Protein AF-A0A534NKA3-F1 (afdb_monomer)

Radius of gyration: 70.92 Å; Cα contacts (8 Å, |Δi|>4): 58; chains: 1; bounding box: 159×84×195 Å

Sequence (356 aa):
MEAEEARSNARAAQQRLAELERELKATKDDLGKLAVEAEASAVSEAEVRSEMERLIAAQTQPPAGARDEDVARERARAEEQERLREKAEQELALERVRTEEKERLRAEVAEELSEALARAEEQERLRAKAEEESARERARAEELEQLRKQAGDELVAQRTTAAEKLEELKDELAAAAGREAAMSDEIEDAQRKTSKELAAARAELSAEADKLGEMQRKLDEATGREKAAPQPESQTGKRTSGDLKAVSAERDAAAERATRAEAHAAELQAMLDGLGRERVQLRSEAGALRARVESLTSAASRARSLIEEADDLRSDSGFAKKVERAAVSHPPPPPPPATAESSDGPVPLPRPTRKR

pLDDT: mean 79.28, std 14.76, range [39.88, 96.5]

Structure (mmCIF, N/CA/C/O backbone):
data_AF-A0A534NKA3-F1
#
_entry.id   AF-A0A534NKA3-F1
#
loop_
_atom_site.gr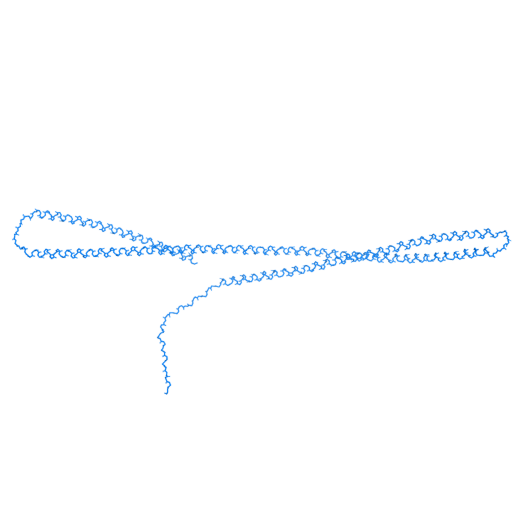oup_PDB
_atom_site.id
_atom_site.type_symbol
_atom_site.label_atom_id
_atom_site.label_alt_id
_atom_site.label_comp_id
_atom_site.label_asym_id
_atom_site.label_entity_id
_atom_site.label_seq_id
_atom_site.pdbx_PDB_ins_code
_atom_site.Cartn_x
_atom_site.Cartn_y
_atom_site.Cartn_z
_atom_site.occupancy
_atom_site.B_iso_or_equiv
_atom_site.auth_seq_id
_atom_site.auth_comp_id
_atom_site.auth_asym_id
_atom_site.auth_atom_id
_atom_site.pdbx_PDB_model_num
ATOM 1 N N . MET A 1 1 ? 36.073 -6.897 -30.580 1.00 53.25 1 MET A N 1
ATOM 2 C CA . MET A 1 1 ? 36.928 -7.386 -31.680 1.00 53.25 1 MET A CA 1
ATOM 3 C C . MET A 1 1 ? 36.673 -6.615 -32.971 1.00 53.25 1 MET A C 1
ATOM 5 O O . MET A 1 1 ? 37.622 -6.043 -33.481 1.00 53.25 1 MET A O 1
ATOM 9 N N . GLU A 1 2 ? 35.427 -6.435 -33.422 1.00 58.50 2 GLU A N 1
ATOM 10 C CA . GLU A 1 2 ? 35.123 -5.671 -34.657 1.00 58.50 2 GLU A CA 1
ATOM 11 C C . GLU A 1 2 ? 35.654 -4.218 -34.668 1.00 58.50 2 GLU A C 1
ATOM 13 O O . GLU A 1 2 ? 36.169 -3.743 -35.677 1.00 58.50 2 GLU A O 1
ATOM 18 N N . ALA A 1 3 ? 35.616 -3.513 -33.530 1.00 61.53 3 ALA A N 1
ATOM 19 C CA . ALA A 1 3 ? 36.165 -2.154 -33.426 1.00 61.53 3 ALA A CA 1
ATOM 20 C C . ALA A 1 3 ? 37.707 -2.099 -33.503 1.00 61.53 3 ALA A C 1
ATOM 22 O O . ALA A 1 3 ? 38.276 -1.081 -33.899 1.00 61.53 3 ALA A O 1
ATOM 23 N N . GLU A 1 4 ? 38.400 -3.177 -33.128 1.00 65.31 4 GLU A N 1
ATOM 24 C CA . GLU A 1 4 ? 39.862 -3.267 -33.228 1.00 65.31 4 GLU A CA 1
ATOM 25 C C . GLU A 1 4 ? 40.296 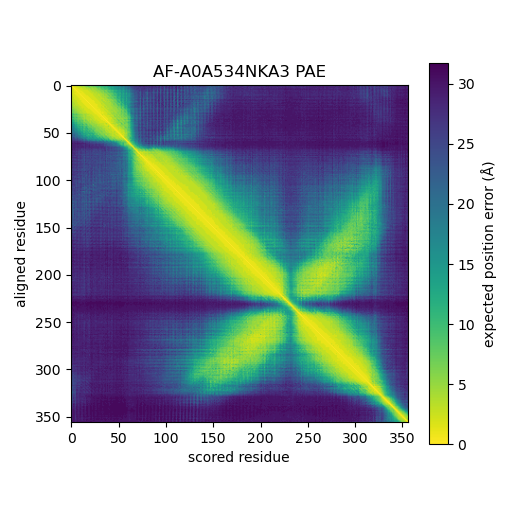-3.649 -34.647 1.00 65.31 4 GLU A C 1
ATOM 27 O O . GLU A 1 4 ? 41.265 -3.088 -35.159 1.00 65.31 4 GLU A O 1
ATOM 32 N N . GLU A 1 5 ? 39.524 -4.501 -35.326 1.00 70.81 5 GLU A N 1
ATOM 33 C CA . GLU A 1 5 ? 39.711 -4.819 -36.746 1.00 70.81 5 GLU A CA 1
ATOM 34 C C . GLU A 1 5 ? 39.470 -3.598 -37.641 1.00 70.81 5 GLU A C 1
ATOM 36 O O . GLU A 1 5 ? 40.279 -3.317 -38.526 1.00 70.81 5 GLU A O 1
ATOM 41 N N . ALA A 1 6 ? 38.440 -2.792 -37.357 1.00 74.38 6 ALA A N 1
ATOM 42 C CA . ALA A 1 6 ? 38.194 -1.540 -38.074 1.00 74.38 6 ALA A CA 1
ATOM 43 C C . ALA A 1 6 ? 39.355 -0.539 -37.916 1.00 74.38 6 ALA A C 1
ATOM 45 O O . ALA A 1 6 ? 39.789 0.082 -38.887 1.00 74.38 6 ALA A O 1
ATOM 46 N N . ARG A 1 7 ? 39.926 -0.425 -36.707 1.00 80.75 7 ARG A N 1
ATOM 47 C CA . ARG A 1 7 ? 41.102 0.426 -36.448 1.00 80.75 7 ARG A CA 1
ATOM 48 C C . ARG A 1 7 ? 42.364 -0.104 -37.131 1.00 80.75 7 ARG A C 1
ATOM 50 O O . ARG A 1 7 ? 43.175 0.694 -37.599 1.00 80.75 7 ARG A O 1
ATOM 57 N N . SER A 1 8 ? 42.531 -1.424 -37.202 1.00 81.75 8 SER A N 1
ATOM 58 C CA . SER A 1 8 ? 43.634 -2.064 -37.927 1.00 81.75 8 SER A CA 1
ATOM 59 C C . SER A 1 8 ? 43.538 -1.806 -39.436 1.00 81.75 8 SER A C 1
ATOM 61 O O . SER A 1 8 ? 44.501 -1.345 -40.050 1.00 81.75 8 SER A O 1
ATOM 63 N N . ASN A 1 9 ? 42.346 -1.973 -40.016 1.00 80.38 9 ASN A N 1
ATOM 64 C CA . ASN A 1 9 ? 42.088 -1.710 -41.433 1.00 80.38 9 ASN A CA 1
ATOM 65 C C . ASN A 1 9 ? 42.254 -0.228 -41.793 1.00 80.38 9 ASN A C 1
ATOM 67 O O . ASN A 1 9 ? 42.838 0.083 -42.829 1.00 80.38 9 ASN A O 1
ATOM 71 N N . ALA A 1 10 ? 41.832 0.694 -40.920 1.00 81.94 10 ALA A N 1
ATOM 72 C CA . ALA A 1 10 ? 42.049 2.127 -41.120 1.00 81.94 10 ALA A CA 1
ATOM 73 C C . ALA A 1 10 ? 43.546 2.491 -41.140 1.00 81.94 10 ALA A C 1
ATOM 75 O O . ALA A 1 10 ? 43.985 3.269 -41.987 1.00 81.94 10 ALA A O 1
ATOM 76 N N . ARG A 1 11 ? 44.357 1.888 -40.259 1.00 86.44 11 ARG A N 1
ATOM 77 C CA . ARG A 1 11 ? 45.819 2.087 -40.259 1.00 86.44 11 ARG A CA 1
ATOM 78 C C . ARG A 1 11 ? 46.479 1.499 -41.505 1.00 86.44 11 ARG A C 1
ATOM 80 O O . ARG A 1 11 ? 47.352 2.143 -42.080 1.00 86.44 11 ARG A O 1
ATOM 87 N N . ALA A 1 12 ? 46.044 0.321 -41.950 1.00 84.88 12 ALA A N 1
ATOM 88 C CA . ALA A 1 12 ? 46.534 -0.288 -43.185 1.00 84.88 12 ALA A CA 1
ATOM 89 C C . ALA A 1 12 ? 46.178 0.559 -44.423 1.00 84.88 12 ALA A C 1
ATOM 91 O O . ALA A 1 12 ? 47.006 0.731 -45.316 1.00 84.88 12 ALA A O 1
ATOM 92 N N . ALA A 1 13 ? 44.980 1.149 -44.460 1.00 80.88 13 ALA A N 1
ATOM 93 C CA . ALA A 1 13 ? 44.573 2.067 -45.523 1.00 80.88 13 ALA A CA 1
ATOM 94 C C . ALA A 1 13 ? 45.412 3.358 -45.529 1.00 80.88 13 ALA A C 1
ATOM 96 O O . ALA A 1 13 ? 45.847 3.802 -46.590 1.00 80.88 13 ALA A O 1
ATOM 97 N N . GLN A 1 14 ? 45.715 3.922 -44.354 1.00 84.19 14 GLN A N 1
ATOM 98 C CA . GLN A 1 14 ? 46.600 5.089 -44.234 1.00 84.19 14 GLN A CA 1
ATOM 99 C C . GLN A 1 14 ? 48.033 4.795 -44.698 1.00 84.19 14 GLN A C 1
ATOM 101 O O . GLN A 1 14 ? 48.652 5.638 -45.344 1.00 84.19 14 GLN A O 1
ATOM 106 N N . GLN A 1 15 ? 48.558 3.600 -44.414 1.00 89.25 15 GLN A N 1
ATOM 107 C CA . GLN A 1 15 ? 49.882 3.188 -44.895 1.00 89.25 15 GLN A CA 1
ATOM 108 C C . GLN A 1 15 ? 49.923 3.073 -46.421 1.00 89.25 15 GLN A C 1
ATOM 110 O O . GLN A 1 15 ? 50.839 3.611 -47.039 1.00 89.25 15 GLN A O 1
ATOM 115 N N . ARG A 1 16 ? 48.892 2.473 -47.030 1.00 87.69 16 ARG A N 1
ATOM 116 C CA . ARG A 1 16 ? 48.774 2.371 -48.494 1.00 87.69 16 ARG A CA 1
ATOM 117 C C . ARG A 1 16 ? 48.665 3.738 -49.170 1.00 87.69 16 ARG A C 1
ATOM 119 O O . ARG A 1 16 ? 49.285 3.950 -50.205 1.00 87.69 16 ARG A O 1
ATOM 126 N N . LEU A 1 17 ? 47.931 4.683 -48.580 1.00 85.56 17 LEU A N 1
ATOM 127 C CA . LEU A 1 17 ? 47.869 6.058 -49.090 1.00 85.56 17 LEU A CA 1
ATOM 128 C C . LEU A 1 17 ? 49.243 6.740 -49.060 1.00 85.56 17 LEU A C 1
ATOM 130 O O . LEU A 1 17 ? 49.655 7.324 -50.057 1.00 85.56 17 LEU A O 1
ATOM 134 N N . ALA A 1 18 ? 49.986 6.605 -47.960 1.00 86.31 18 ALA A N 1
ATOM 135 C CA . ALA A 1 18 ? 51.328 7.174 -47.851 1.00 86.31 18 ALA A CA 1
ATOM 136 C C . ALA A 1 18 ? 52.342 6.526 -48.818 1.00 86.31 18 ALA A C 1
ATOM 138 O O . ALA A 1 18 ? 53.312 7.169 -49.220 1.00 86.31 18 ALA A O 1
ATOM 139 N N . GLU A 1 19 ? 52.161 5.255 -49.179 1.00 89.38 19 GLU A N 1
ATOM 140 C CA . GLU A 1 19 ? 52.957 4.581 -50.214 1.00 89.38 19 GLU A CA 1
ATOM 141 C C . GLU A 1 19 ? 52.629 5.122 -51.610 1.00 89.38 19 GLU A C 1
ATOM 143 O O . GLU A 1 19 ? 53.542 5.549 -52.318 1.00 89.38 19 GLU A O 1
ATOM 148 N N . LEU A 1 20 ? 51.343 5.234 -51.954 1.00 87.06 20 LEU A N 1
ATOM 149 C CA . LEU A 1 20 ? 50.900 5.800 -53.232 1.00 87.06 20 LEU A CA 1
ATOM 150 C C . LEU A 1 20 ? 51.340 7.261 -53.412 1.00 87.06 20 LEU A C 1
ATOM 152 O O . LEU A 1 20 ? 51.739 7.655 -54.505 1.00 87.06 20 LEU A O 1
ATOM 156 N N . GLU A 1 21 ? 51.336 8.070 -52.350 1.00 88.50 21 GLU A N 1
ATOM 157 C CA . GLU A 1 21 ? 51.851 9.445 -52.400 1.00 88.50 21 GLU A CA 1
ATOM 158 C C . GLU A 1 21 ? 53.358 9.497 -52.694 1.00 88.50 21 GLU A C 1
ATOM 160 O O . GLU A 1 21 ? 53.818 10.373 -53.435 1.00 88.50 21 GLU A O 1
ATOM 165 N N . ARG A 1 22 ? 54.144 8.556 -52.151 1.00 88.44 22 ARG A N 1
ATOM 166 C CA . ARG A 1 22 ? 55.582 8.459 -52.448 1.00 88.44 22 ARG A CA 1
ATOM 167 C C . ARG A 1 22 ? 55.832 8.005 -53.881 1.00 88.44 22 ARG A C 1
ATOM 169 O O . ARG A 1 22 ? 56.713 8.566 -54.528 1.00 88.44 22 ARG A O 1
ATOM 176 N N . GLU A 1 23 ? 55.057 7.049 -54.383 1.00 87.00 23 GLU A N 1
ATOM 177 C CA . GLU A 1 23 ? 55.137 6.594 -55.777 1.00 87.00 23 GLU A CA 1
ATOM 178 C C . GLU A 1 23 ? 54.740 7.703 -56.760 1.00 87.00 23 GLU A C 1
ATOM 180 O O . GLU A 1 23 ? 55.413 7.920 -57.769 1.00 87.00 23 GLU A O 1
ATOM 185 N N . LEU A 1 24 ? 53.702 8.482 -56.444 1.00 86.31 24 LEU A N 1
ATOM 186 C CA . LEU A 1 24 ? 53.292 9.628 -57.259 1.00 86.31 24 LEU A CA 1
ATOM 187 C C . LEU A 1 24 ? 54.378 10.709 -57.272 1.00 86.31 24 LEU A C 1
ATOM 189 O O . LEU A 1 24 ? 54.690 11.279 -58.317 1.00 86.31 24 LEU A O 1
ATOM 193 N N . LYS A 1 25 ? 55.017 10.961 -56.127 1.00 89.44 25 LYS A N 1
ATOM 194 C CA . LYS A 1 25 ? 56.151 11.884 -56.063 1.00 89.44 25 LYS A CA 1
ATOM 195 C C . LYS A 1 25 ? 57.342 11.386 -56.889 1.00 89.44 25 LYS A C 1
ATOM 197 O O . LYS A 1 25 ? 57.887 12.163 -57.663 1.00 89.44 25 LYS A O 1
ATOM 202 N N . ALA A 1 26 ? 57.692 10.104 -56.783 1.00 87.62 26 ALA A N 1
ATOM 203 C CA . ALA A 1 26 ? 58.784 9.507 -57.551 1.00 87.62 26 ALA A CA 1
ATOM 204 C C . ALA A 1 26 ? 58.525 9.569 -59.065 1.00 87.62 26 ALA A C 1
ATOM 206 O O . ALA A 1 26 ? 59.382 10.014 -59.819 1.00 87.62 26 ALA A O 1
ATOM 207 N N . THR A 1 27 ? 57.314 9.222 -59.507 1.00 86.19 27 THR A N 1
ATOM 208 C CA . THR A 1 27 ? 56.935 9.301 -60.928 1.00 86.19 27 THR A CA 1
ATOM 209 C C . THR A 1 27 ? 56.907 10.736 -61.447 1.00 86.19 27 THR A C 1
ATOM 211 O O . THR A 1 27 ? 57.298 10.980 -62.585 1.00 86.19 27 THR A O 1
ATOM 214 N N . LYS A 1 28 ? 56.507 11.711 -60.621 1.00 86.25 28 LYS A N 1
ATOM 215 C CA . LYS A 1 28 ? 56.588 13.133 -60.974 1.00 86.25 28 LYS A CA 1
ATOM 216 C C . LYS A 1 28 ? 58.036 13.612 -61.096 1.00 86.25 28 LYS A C 1
ATOM 218 O O . LYS A 1 28 ? 58.341 14.360 -62.022 1.00 86.25 28 LYS A O 1
ATOM 223 N N . ASP A 1 29 ? 58.913 13.173 -60.198 1.00 85.44 29 ASP A N 1
ATOM 224 C CA . ASP A 1 29 ? 60.341 13.487 -60.255 1.00 85.44 29 ASP A CA 1
ATOM 225 C C . ASP A 1 29 ? 60.999 12.844 -61.492 1.00 85.44 29 ASP A C 1
ATOM 227 O O . ASP A 1 29 ? 61.808 13.488 -62.159 1.00 85.44 29 ASP A O 1
ATOM 231 N N . ASP A 1 30 ? 60.614 11.619 -61.861 1.00 85.69 30 ASP A N 1
ATOM 232 C CA . ASP A 1 30 ? 61.111 10.940 -63.065 1.00 85.69 30 ASP A CA 1
ATOM 233 C C . ASP A 1 30 ? 60.573 11.561 -64.362 1.00 85.69 30 ASP A C 1
ATOM 235 O O . ASP A 1 30 ? 61.336 11.748 -65.309 1.00 85.69 30 ASP A O 1
ATOM 239 N N . LEU A 1 31 ? 59.306 11.988 -64.398 1.00 80.94 31 LEU A N 1
ATOM 240 C CA . LEU A 1 31 ? 58.772 12.791 -65.506 1.00 80.94 31 LEU A CA 1
ATOM 241 C C . LEU A 1 31 ? 59.489 14.143 -65.622 1.00 80.94 31 LEU A C 1
ATOM 243 O O . LEU A 1 31 ? 59.750 14.603 -66.730 1.00 80.94 31 LEU A O 1
ATOM 247 N N . GLY A 1 32 ? 59.848 14.758 -64.492 1.00 84.19 32 GLY A N 1
ATOM 248 C CA . GLY A 1 32 ? 60.671 15.966 -64.463 1.00 84.19 32 GLY A CA 1
ATOM 249 C C . GLY A 1 32 ? 62.057 15.742 -65.072 1.00 84.19 32 GLY A C 1
ATOM 250 O O . GLY A 1 32 ? 62.508 16.562 -65.867 1.00 84.19 32 GLY A O 1
ATOM 251 N N . LYS A 1 33 ? 62.714 14.615 -64.766 1.00 82.19 33 LYS A N 1
ATOM 252 C CA . LYS A 1 33 ? 64.001 14.248 -65.385 1.00 82.19 33 LYS A CA 1
ATOM 253 C C . LYS A 1 33 ? 63.866 14.003 -66.885 1.00 82.19 33 LYS A C 1
ATOM 255 O O . LYS A 1 33 ? 64.667 14.535 -67.643 1.00 82.19 33 LYS A O 1
ATOM 260 N N . LEU A 1 34 ? 62.837 13.271 -67.316 1.00 78.25 34 LEU A N 1
ATOM 261 C CA . LEU A 1 34 ? 62.582 13.016 -68.737 1.00 78.25 34 LEU A CA 1
ATOM 262 C C . LEU A 1 34 ? 62.291 14.307 -69.511 1.00 78.25 34 LEU A C 1
ATOM 264 O O . LEU A 1 34 ? 62.733 14.444 -70.647 1.00 78.25 34 LEU A O 1
ATOM 268 N N . ALA A 1 35 ? 61.596 15.272 -68.903 1.00 77.44 35 ALA A N 1
ATOM 269 C CA . ALA A 1 35 ? 61.383 16.585 -69.508 1.00 77.44 35 ALA A CA 1
ATOM 270 C C . ALA A 1 35 ? 62.704 17.352 -69.685 1.00 77.44 35 ALA A C 1
ATOM 272 O O . ALA A 1 35 ? 62.948 17.903 -70.755 1.00 77.44 35 ALA A O 1
ATOM 273 N N . VAL A 1 36 ? 63.590 17.325 -68.682 1.00 77.81 36 VAL A N 1
ATOM 274 C CA . VAL A 1 36 ? 64.924 17.946 -68.769 1.00 77.81 36 VAL A CA 1
ATOM 275 C C . VAL A 1 36 ? 65.802 17.249 -69.815 1.00 77.81 36 VAL A C 1
ATOM 277 O O . VAL A 1 36 ? 66.503 17.917 -70.570 1.00 77.81 36 VAL A O 1
ATOM 280 N N . GLU A 1 37 ? 65.754 15.919 -69.907 1.00 79.69 37 GLU A N 1
ATOM 281 C CA . GLU A 1 37 ? 66.473 15.157 -70.935 1.00 79.69 37 GLU A CA 1
ATOM 282 C C . GLU A 1 37 ? 65.925 15.432 -72.341 1.00 79.69 37 GLU A C 1
ATOM 284 O O . GLU A 1 37 ? 66.708 15.580 -73.278 1.00 79.69 37 GLU A O 1
ATOM 289 N N . ALA A 1 38 ? 64.605 15.570 -72.497 1.00 74.12 38 ALA A N 1
ATOM 290 C CA . ALA A 1 38 ? 63.978 15.939 -73.762 1.00 74.12 38 ALA A CA 1
ATOM 291 C C . ALA A 1 38 ? 64.344 17.369 -74.189 1.00 74.12 38 ALA A C 1
ATOM 293 O O . ALA A 1 38 ? 64.644 17.593 -75.361 1.00 74.12 38 ALA A O 1
ATOM 294 N N . GLU A 1 39 ? 64.392 18.324 -73.255 1.00 73.69 39 GLU A N 1
ATOM 295 C CA . GLU A 1 39 ? 64.880 19.680 -73.526 1.00 73.69 39 GLU A CA 1
ATOM 296 C C . GLU A 1 39 ? 66.369 19.677 -73.900 1.00 73.69 39 GLU A C 1
ATOM 298 O O . GLU A 1 39 ? 66.753 20.317 -74.877 1.00 73.69 39 GLU A O 1
ATOM 303 N N . ALA A 1 40 ? 67.205 18.901 -73.205 1.00 72.25 40 ALA A N 1
ATOM 304 C CA . ALA A 1 40 ? 68.618 18.747 -73.552 1.00 72.25 40 ALA A CA 1
ATOM 305 C C . ALA A 1 40 ? 68.812 18.100 -74.937 1.00 72.25 40 ALA A C 1
ATOM 307 O O . ALA A 1 40 ? 69.682 18.520 -75.701 1.00 72.25 40 ALA A O 1
ATOM 308 N N . SER A 1 41 ? 67.976 17.120 -75.294 1.00 74.62 41 SER A N 1
ATOM 309 C CA . SER A 1 41 ? 67.980 16.493 -76.620 1.00 74.62 41 SER A CA 1
ATOM 310 C C . SER A 1 41 ? 67.508 17.460 -77.709 1.00 74.62 41 SER A C 1
ATOM 312 O O . SER A 1 41 ? 68.132 17.540 -78.761 1.00 74.62 41 SER A O 1
ATOM 314 N N . ALA A 1 42 ? 66.478 18.269 -77.444 1.00 69.25 42 ALA A N 1
ATOM 315 C CA . ALA A 1 42 ? 66.004 19.293 -78.375 1.00 69.25 42 ALA A CA 1
ATOM 316 C C . ALA A 1 42 ? 67.044 20.406 -78.596 1.00 69.25 42 ALA A C 1
ATOM 318 O O . ALA A 1 42 ? 67.203 20.883 -79.719 1.00 69.25 42 ALA A O 1
ATOM 319 N N . VAL A 1 43 ? 67.785 20.793 -77.552 1.00 70.81 43 VAL A N 1
ATOM 320 C CA . VAL A 1 43 ? 68.904 21.743 -77.662 1.00 70.81 43 VAL A CA 1
ATOM 321 C C . VAL A 1 43 ? 70.062 21.125 -78.451 1.00 70.81 43 VAL A C 1
ATOM 323 O O . VAL A 1 43 ? 70.585 21.779 -79.348 1.00 70.81 43 VAL A O 1
ATOM 326 N N . SER A 1 44 ? 70.400 19.853 -78.212 1.00 71.50 44 SER A N 1
ATOM 327 C CA . SER A 1 44 ? 71.419 19.136 -78.991 1.00 71.50 44 SER A CA 1
ATOM 328 C C . SER A 1 44 ? 71.020 18.972 -80.465 1.00 71.50 44 SER A C 1
ATOM 330 O O . SER A 1 44 ? 71.837 19.210 -81.352 1.00 71.50 44 SER A O 1
ATOM 332 N N . GLU A 1 45 ? 69.757 18.656 -80.764 1.00 67.12 45 GLU A N 1
ATOM 333 C CA . GLU A 1 45 ? 69.249 18.622 -82.139 1.00 67.12 45 GLU A CA 1
ATOM 334 C C . GLU A 1 45 ? 69.258 20.008 -82.797 1.00 67.12 45 GLU A C 1
ATOM 336 O O . GLU A 1 45 ? 69.555 20.115 -83.988 1.00 67.12 45 GLU A O 1
ATOM 341 N N . ALA A 1 46 ? 68.954 21.075 -82.054 1.00 68.62 46 ALA A N 1
ATOM 342 C CA . ALA A 1 46 ? 69.026 22.444 -82.560 1.00 68.62 46 ALA A CA 1
ATOM 343 C C . ALA A 1 46 ? 70.477 22.873 -82.846 1.00 68.62 46 ALA A C 1
ATOM 345 O O . ALA A 1 46 ? 70.731 23.521 -83.863 1.00 68.62 46 ALA A O 1
ATOM 346 N N . GLU A 1 47 ? 71.437 22.463 -82.014 1.00 72.69 47 GLU A N 1
ATOM 347 C CA . GLU A 1 47 ? 72.869 22.678 -82.245 1.00 72.69 47 GLU A CA 1
ATOM 348 C C . GLU A 1 47 ? 73.356 21.918 -83.485 1.00 72.69 47 GLU A C 1
ATOM 350 O O . GLU A 1 47 ? 73.968 22.534 -84.361 1.00 72.69 47 GLU A O 1
ATOM 355 N N . VAL A 1 48 ? 72.981 20.639 -83.634 1.00 71.75 48 VAL A N 1
ATOM 356 C CA . VAL A 1 48 ? 73.289 19.819 -84.821 1.00 71.75 48 VAL A CA 1
ATOM 357 C C . VAL A 1 48 ? 72.654 20.404 -86.083 1.00 71.75 48 VAL A C 1
ATOM 359 O O . VAL A 1 48 ? 73.308 20.464 -87.123 1.00 71.75 48 VAL A O 1
ATOM 362 N N . ARG A 1 49 ? 71.411 20.902 -86.019 1.00 71.44 49 ARG A N 1
ATOM 363 C CA . ARG A 1 49 ? 70.777 21.601 -87.153 1.00 71.44 49 ARG A CA 1
ATOM 364 C C . ARG A 1 49 ? 71.496 22.907 -87.488 1.00 71.44 49 ARG A C 1
ATOM 366 O O . ARG A 1 49 ? 71.680 23.185 -88.668 1.00 71.44 49 ARG A O 1
ATOM 373 N N . SER A 1 50 ? 71.981 23.656 -86.496 1.00 67.75 50 SER A N 1
ATOM 374 C CA . SER A 1 50 ? 72.765 24.877 -86.735 1.00 67.75 50 SER A CA 1
ATOM 375 C C . SER A 1 50 ? 74.151 24.591 -87.341 1.00 67.75 50 SER A C 1
ATOM 377 O O . SER A 1 50 ? 74.633 25.352 -88.183 1.00 67.75 50 SER A O 1
ATOM 379 N N . GLU A 1 51 ? 74.789 23.472 -86.975 1.00 67.00 51 GLU A N 1
ATOM 380 C CA . GLU A 1 51 ? 76.044 23.011 -87.585 1.00 67.00 51 GLU A CA 1
ATOM 381 C C . GLU A 1 51 ? 75.821 22.474 -89.003 1.00 67.00 51 GLU A C 1
ATOM 383 O O . GLU A 1 51 ? 76.614 22.749 -89.907 1.00 67.00 51 GLU A O 1
ATOM 388 N N . MET A 1 52 ? 74.705 21.780 -89.230 1.00 67.06 52 MET A N 1
ATOM 389 C CA . MET A 1 52 ? 74.306 21.289 -90.545 1.00 67.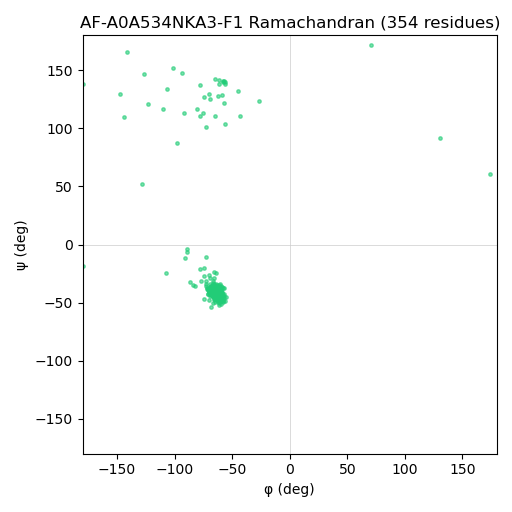06 52 MET A CA 1
ATOM 390 C C . MET A 1 52 ? 73.933 22.444 -91.490 1.00 67.06 52 MET A C 1
ATOM 392 O O . MET A 1 52 ? 74.343 22.435 -92.648 1.00 67.06 52 MET A O 1
ATOM 396 N N . GLU A 1 53 ? 73.263 23.495 -91.005 1.00 67.06 53 GLU A N 1
ATOM 397 C CA . GLU A 1 53 ? 73.012 24.726 -91.771 1.00 67.06 53 GLU A CA 1
ATOM 398 C C . GLU A 1 53 ? 74.307 25.492 -92.091 1.00 67.06 53 GLU A C 1
ATOM 400 O O . GLU A 1 53 ? 74.447 26.019 -93.198 1.00 67.06 53 GLU A O 1
ATOM 405 N N . ARG A 1 54 ? 75.307 25.492 -91.193 1.00 63.47 54 ARG A N 1
ATOM 406 C CA . ARG A 1 54 ? 76.651 26.031 -91.489 1.00 63.47 54 ARG A CA 1
ATOM 407 C C . ARG A 1 54 ? 77.392 25.221 -92.557 1.00 63.47 54 ARG A C 1
ATOM 409 O O . ARG A 1 54 ? 78.073 25.815 -93.391 1.00 63.47 54 ARG A O 1
ATOM 416 N N . LEU A 1 55 ? 77.250 23.894 -92.564 1.00 61.06 55 LEU A N 1
ATOM 417 C CA . LEU A 1 55 ? 77.835 23.018 -93.587 1.00 61.06 55 LEU A CA 1
ATOM 418 C C . LEU A 1 55 ? 77.144 23.176 -94.950 1.00 61.06 55 LEU A C 1
ATOM 420 O O . LEU A 1 55 ? 77.823 23.225 -95.973 1.00 61.06 55 LEU A O 1
ATOM 424 N N . ILE A 1 56 ? 75.819 23.341 -94.972 1.00 61.25 56 ILE A N 1
ATOM 425 C CA . ILE A 1 56 ? 75.041 23.570 -96.200 1.00 61.25 56 ILE A CA 1
ATOM 426 C C . ILE A 1 56 ? 75.332 24.964 -96.787 1.00 61.25 56 ILE A C 1
ATOM 428 O O . ILE A 1 56 ? 75.474 25.101 -98.003 1.00 61.25 56 ILE A O 1
ATOM 432 N N . ALA A 1 57 ? 75.530 25.988 -95.948 1.00 55.28 57 ALA A N 1
ATOM 433 C CA . ALA A 1 57 ? 75.942 27.321 -96.398 1.00 55.28 57 ALA A CA 1
ATOM 434 C C . ALA A 1 57 ? 77.358 27.347 -97.020 1.00 55.28 57 ALA A C 1
ATOM 436 O O . ALA A 1 57 ? 77.642 28.209 -97.852 1.00 55.28 57 ALA A O 1
ATOM 437 N N . ALA A 1 58 ? 78.231 26.392 -96.676 1.00 54.31 58 ALA A N 1
ATOM 438 C CA . ALA A 1 58 ? 79.587 26.268 -97.222 1.00 54.31 58 ALA A CA 1
ATOM 439 C C . ALA A 1 58 ? 79.680 25.413 -98.507 1.00 54.31 58 ALA A C 1
ATOM 441 O O . ALA A 1 58 ? 80.746 25.348 -99.120 1.00 54.31 58 ALA A O 1
ATOM 442 N N . GLN A 1 59 ? 78.590 24.769 -98.938 1.00 48.59 59 GLN A N 1
ATOM 443 C CA . GLN A 1 59 ? 78.605 23.757 -100.002 1.00 48.59 59 GLN A CA 1
ATOM 444 C C . GLN A 1 59 ? 77.560 24.043 -101.096 1.00 48.59 59 GLN A C 1
ATOM 446 O O . GLN A 1 59 ? 76.763 23.191 -101.474 1.00 48.59 59 GLN A O 1
ATOM 451 N N . THR A 1 60 ? 77.555 25.261 -101.641 1.00 44.94 60 THR A N 1
ATOM 452 C CA . THR A 1 60 ? 76.746 25.614 -102.821 1.00 44.94 60 THR A CA 1
ATOM 453 C C . THR A 1 60 ? 77.573 25.553 -104.107 1.00 44.94 60 THR A C 1
ATOM 455 O O . THR A 1 60 ? 78.097 26.559 -104.571 1.00 44.94 60 THR A O 1
ATOM 458 N N . GLN A 1 61 ? 77.637 24.371 -104.727 1.00 39.88 61 GLN A N 1
ATOM 459 C CA . GLN A 1 61 ? 77.767 24.206 -106.183 1.00 39.88 61 GLN A CA 1
ATOM 460 C C . GLN A 1 61 ? 77.035 22.920 -106.617 1.00 39.88 61 GLN A C 1
ATOM 462 O O . GLN A 1 61 ? 77.270 21.873 -106.016 1.00 39.88 61 GLN A O 1
ATOM 467 N N . PRO A 1 62 ? 76.156 22.961 -107.638 1.00 48.31 62 PRO A N 1
ATOM 468 C CA . PRO A 1 62 ? 75.394 21.792 -108.063 1.00 48.31 62 PRO A CA 1
ATOM 469 C C . PRO A 1 62 ? 76.106 21.041 -109.199 1.00 48.31 62 PRO A C 1
ATOM 471 O O . PRO A 1 62 ? 76.668 21.681 -110.092 1.00 48.31 62 PRO A O 1
ATOM 474 N N . PRO A 1 63 ? 75.971 19.708 -109.284 1.00 42.06 63 PRO A N 1
ATOM 475 C CA . PRO A 1 63 ? 76.002 19.025 -110.561 1.00 42.06 63 PRO A CA 1
ATOM 476 C C . PRO A 1 63 ? 74.594 18.569 -110.954 1.00 42.06 63 PRO A C 1
ATOM 478 O O . PRO A 1 63 ? 73.814 18.033 -110.169 1.00 42.06 63 PRO A O 1
ATOM 481 N N . ALA A 1 64 ? 74.277 18.837 -112.212 1.00 44.88 64 ALA A N 1
ATOM 482 C CA . ALA A 1 64 ? 73.051 18.448 -112.870 1.00 44.88 64 ALA A CA 1
ATOM 483 C C . ALA A 1 64 ? 73.087 16.966 -113.270 1.00 44.88 64 ALA A C 1
ATOM 485 O O . ALA A 1 64 ? 74.060 16.516 -113.871 1.00 44.88 64 ALA A O 1
ATOM 486 N N . GLY A 1 65 ? 71.972 16.265 -113.043 1.00 49.69 65 GLY A N 1
ATOM 487 C CA . GLY A 1 65 ? 71.602 15.083 -113.826 1.00 49.69 65 GLY A CA 1
ATOM 488 C C . GLY A 1 65 ? 71.206 13.854 -113.011 1.00 49.69 65 GLY A C 1
ATOM 489 O O . GLY A 1 65 ? 72.069 13.041 -112.721 1.00 49.69 65 GLY A O 1
ATOM 490 N N . ALA A 1 66 ? 69.904 13.715 -112.719 1.00 46.09 66 ALA A N 1
ATOM 491 C CA . ALA A 1 66 ? 69.147 12.449 -112.599 1.00 46.09 66 ALA A CA 1
ATOM 492 C C . ALA A 1 66 ? 67.709 12.740 -112.099 1.00 46.09 66 ALA A C 1
ATOM 494 O O . ALA A 1 66 ? 67.305 12.336 -111.016 1.00 46.09 66 ALA A O 1
ATOM 495 N N . ARG A 1 67 ? 66.927 13.524 -112.856 1.00 53.78 67 ARG A N 1
ATOM 496 C CA . ARG A 1 67 ? 65.670 14.125 -112.361 1.00 53.78 67 ARG A CA 1
ATOM 497 C C . ARG A 1 67 ? 64.480 13.172 -112.176 1.00 53.78 67 ARG A C 1
ATOM 499 O O . ARG A 1 67 ? 63.522 13.588 -111.539 1.00 53.78 67 ARG A O 1
ATOM 506 N N . ASP A 1 68 ? 64.533 11.928 -112.645 1.00 53.56 68 ASP A N 1
ATOM 507 C CA . ASP A 1 68 ? 63.340 11.065 -112.632 1.00 53.56 68 ASP A CA 1
ATOM 508 C C . ASP A 1 68 ? 63.381 9.937 -111.580 1.00 53.56 68 ASP A C 1
ATOM 510 O O . ASP A 1 68 ? 62.329 9.529 -111.090 1.00 53.56 68 ASP A O 1
ATOM 514 N N . GLU A 1 69 ? 64.562 9.485 -111.135 1.00 53.94 69 GLU A N 1
ATOM 515 C CA . GLU A 1 69 ? 64.675 8.484 -110.054 1.00 53.94 69 GLU A CA 1
ATOM 516 C C . GLU A 1 69 ? 64.665 9.109 -108.649 1.00 53.94 69 GLU A C 1
ATOM 518 O O . GLU A 1 69 ? 64.117 8.520 -107.713 1.00 53.94 69 GLU A O 1
ATOM 523 N N . ASP A 1 70 ? 65.205 10.321 -108.494 1.00 59.16 70 ASP A N 1
ATOM 524 C CA . ASP A 1 70 ? 65.231 11.020 -107.204 1.00 59.16 70 ASP A CA 1
ATOM 525 C C . ASP A 1 70 ? 63.847 11.547 -106.803 1.00 59.16 70 ASP A C 1
ATOM 527 O O . ASP A 1 70 ? 63.473 11.446 -105.637 1.00 59.16 70 ASP A O 1
ATOM 531 N N . VAL A 1 71 ? 63.016 11.969 -107.764 1.00 63.75 71 VAL A N 1
ATOM 532 C C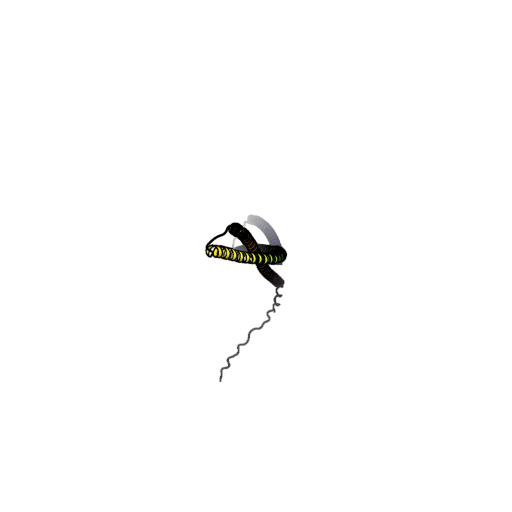A . VAL A 1 71 ? 61.620 12.368 -107.498 1.00 63.75 71 VAL A CA 1
ATOM 533 C C . VAL A 1 71 ? 60.775 11.172 -107.045 1.00 63.75 71 VAL A C 1
ATOM 535 O O . VAL A 1 71 ? 59.901 11.320 -106.192 1.00 63.75 71 VAL A O 1
ATOM 538 N N . ALA A 1 72 ? 61.038 9.967 -107.563 1.00 67.38 72 ALA A N 1
ATOM 539 C CA . ALA A 1 72 ? 60.350 8.753 -107.122 1.00 67.38 72 ALA A CA 1
ATOM 540 C C . ALA A 1 72 ? 60.763 8.341 -105.697 1.00 67.38 72 ALA A C 1
ATOM 542 O O . ALA A 1 72 ? 59.912 7.951 -104.897 1.00 67.38 72 ALA A O 1
ATOM 543 N N . ARG A 1 73 ? 62.049 8.478 -105.347 1.00 70.62 73 ARG A N 1
ATOM 544 C CA . ARG A 1 73 ? 62.547 8.226 -103.984 1.00 70.62 73 ARG A CA 1
ATOM 545 C C . ARG A 1 73 ? 62.071 9.281 -102.987 1.00 70.62 73 ARG A C 1
ATOM 547 O O . ARG A 1 73 ? 61.743 8.929 -101.859 1.00 70.62 73 ARG A O 1
ATOM 554 N N . GLU A 1 74 ? 61.993 10.549 -103.385 1.00 71.69 74 GLU A N 1
ATOM 555 C CA . GLU A 1 74 ? 61.427 11.618 -102.555 1.00 71.69 74 GLU A CA 1
ATOM 556 C C . GLU A 1 74 ? 59.928 11.429 -102.321 1.00 71.69 74 GLU A C 1
ATOM 558 O O . GLU A 1 74 ? 59.479 11.572 -101.187 1.00 71.69 74 GLU A O 1
ATOM 563 N N . ARG A 1 75 ? 59.161 11.020 -103.342 1.00 75.50 75 ARG A N 1
ATOM 564 C CA . ARG A 1 75 ? 57.743 10.661 -103.171 1.00 75.50 75 ARG A CA 1
ATOM 565 C C . ARG A 1 75 ? 57.562 9.455 -102.254 1.00 75.50 75 ARG A C 1
ATOM 567 O O . ARG A 1 75 ? 56.740 9.524 -101.354 1.00 75.50 75 ARG A O 1
ATOM 574 N N . ALA A 1 76 ? 58.370 8.404 -102.402 1.00 76.75 76 ALA A N 1
ATOM 575 C CA . ALA A 1 76 ? 58.314 7.243 -101.511 1.00 76.75 76 ALA A CA 1
ATOM 576 C C . ALA A 1 76 ? 58.649 7.603 -100.051 1.00 76.75 76 ALA A C 1
ATOM 578 O O . ALA A 1 76 ? 57.982 7.129 -99.136 1.00 76.75 76 ALA A O 1
ATOM 579 N N . ARG A 1 77 ? 59.634 8.484 -99.819 1.00 79.62 77 ARG A N 1
ATOM 580 C CA . ARG A 1 77 ? 59.948 9.009 -98.477 1.00 79.62 77 ARG A CA 1
ATOM 581 C C . ARG A 1 77 ? 58.834 9.896 -97.926 1.00 79.62 77 ARG A C 1
ATOM 583 O O . ARG A 1 77 ? 58.567 9.839 -96.733 1.00 79.62 77 ARG A O 1
ATOM 590 N N . ALA A 1 78 ? 58.192 10.706 -98.767 1.00 79.12 78 ALA A N 1
ATOM 591 C CA . ALA A 1 78 ? 57.058 11.534 -98.365 1.00 79.12 78 ALA A CA 1
ATOM 592 C C . ALA A 1 78 ? 55.839 10.675 -97.993 1.00 79.12 78 ALA A C 1
ATOM 594 O O . ALA A 1 78 ? 55.249 10.902 -96.944 1.00 79.12 78 ALA A O 1
ATOM 595 N N . GLU A 1 79 ? 55.525 9.643 -98.780 1.00 81.19 79 GLU A N 1
ATOM 596 C CA . GLU A 1 79 ? 54.473 8.664 -98.471 1.00 81.19 79 GLU A CA 1
ATOM 597 C C . GLU A 1 79 ? 54.799 7.855 -97.202 1.00 81.19 79 GLU A C 1
ATOM 599 O O . GLU A 1 79 ? 53.916 7.559 -96.400 1.00 81.19 79 GLU A O 1
ATOM 604 N N . GLU A 1 80 ? 56.068 7.503 -96.976 1.00 81.94 80 GLU A N 1
ATOM 605 C CA . GLU A 1 80 ? 56.506 6.846 -95.739 1.00 81.94 80 GLU A CA 1
ATOM 606 C C . GLU A 1 80 ? 56.386 7.780 -94.524 1.00 81.94 80 GLU A C 1
ATOM 608 O O . GLU A 1 80 ? 55.901 7.361 -93.473 1.00 81.94 80 GLU A O 1
ATOM 613 N N . GLN A 1 81 ? 56.747 9.058 -94.669 1.00 83.44 81 GLN A N 1
ATOM 614 C CA . GLN A 1 81 ? 56.551 10.072 -93.631 1.00 83.44 81 GLN A CA 1
ATOM 615 C C . GLN A 1 81 ? 55.071 10.338 -93.348 1.00 83.44 81 GLN A C 1
ATOM 617 O O . GLN A 1 81 ? 54.704 10.507 -92.188 1.00 83.44 81 GLN A O 1
ATOM 622 N N . GLU A 1 82 ? 54.220 10.355 -94.372 1.00 83.62 82 GLU A N 1
ATOM 623 C CA . GLU A 1 82 ? 52.771 10.489 -94.221 1.00 83.62 82 GLU A CA 1
ATOM 624 C C . GLU A 1 82 ? 52.197 9.289 -93.460 1.00 83.62 82 GLU A C 1
ATOM 626 O O . GLU A 1 82 ? 51.521 9.480 -92.454 1.00 83.62 82 GLU A O 1
ATOM 631 N N . ARG A 1 83 ? 52.594 8.057 -93.807 1.00 87.12 83 ARG A N 1
ATOM 632 C CA . ARG A 1 83 ? 52.206 6.849 -93.052 1.00 87.12 83 ARG A CA 1
ATOM 633 C C . ARG A 1 83 ? 52.694 6.857 -91.604 1.00 87.12 83 ARG A C 1
ATOM 635 O O . ARG A 1 83 ? 52.006 6.338 -90.729 1.00 87.12 83 ARG A O 1
ATOM 642 N N . LEU A 1 84 ? 53.885 7.389 -91.332 1.00 86.69 84 LEU A N 1
ATOM 643 C CA . LEU A 1 84 ? 54.393 7.529 -89.963 1.00 86.69 84 LEU A CA 1
ATOM 644 C C . LEU A 1 84 ? 53.615 8.591 -89.177 1.00 86.69 84 LEU A C 1
ATOM 646 O O . LEU A 1 84 ? 53.337 8.373 -88.000 1.00 86.69 84 LEU A O 1
ATOM 650 N N . ARG A 1 85 ? 53.214 9.696 -89.818 1.00 87.81 85 ARG A N 1
ATOM 651 C CA . ARG A 1 85 ? 52.342 10.712 -89.208 1.00 87.81 85 ARG A CA 1
ATOM 652 C C . ARG A 1 85 ? 50.957 10.156 -88.915 1.00 87.81 85 ARG A C 1
ATOM 654 O O . ARG A 1 85 ? 50.496 10.297 -87.792 1.00 87.81 85 ARG A O 1
ATOM 661 N N . GLU A 1 86 ? 50.345 9.453 -89.863 1.00 89.19 86 GLU A N 1
ATOM 662 C CA . GLU A 1 86 ? 49.051 8.797 -89.657 1.00 89.19 86 GLU A CA 1
ATOM 663 C C . GLU A 1 86 ? 49.108 7.779 -88.509 1.00 89.19 86 GLU A C 1
ATOM 665 O O . GLU A 1 86 ? 48.206 7.740 -87.676 1.00 89.19 86 GLU A O 1
ATOM 670 N N . LYS A 1 87 ? 50.181 6.982 -88.410 1.00 90.31 87 LYS A N 1
ATOM 671 C CA . LYS A 1 87 ? 50.382 6.058 -87.280 1.00 90.31 87 LYS A CA 1
ATOM 672 C C . LYS A 1 87 ? 50.558 6.789 -85.950 1.00 90.31 87 LYS A C 1
ATOM 674 O O . LYS A 1 87 ? 49.934 6.391 -84.973 1.00 90.31 87 LYS A O 1
ATOM 679 N N . ALA A 1 88 ? 51.350 7.860 -85.912 1.00 87.88 88 ALA A N 1
ATOM 680 C CA . ALA A 1 88 ? 51.528 8.667 -84.706 1.00 87.88 88 ALA A CA 1
ATOM 681 C C . ALA A 1 88 ? 50.217 9.351 -84.274 1.00 87.88 88 ALA A C 1
ATOM 683 O O . ALA A 1 88 ? 49.903 9.399 -83.088 1.00 87.88 88 ALA A O 1
ATOM 684 N N . GLU A 1 89 ? 49.410 9.832 -85.224 1.00 90.06 89 GLU A N 1
ATOM 685 C CA . GLU A 1 89 ? 48.081 10.388 -84.953 1.00 90.06 89 GLU A CA 1
ATOM 686 C C . GLU A 1 89 ? 47.107 9.321 -84.437 1.00 90.06 89 GLU A C 1
ATOM 688 O O . GLU A 1 89 ? 46.357 9.583 -83.495 1.00 90.06 89 GLU A O 1
ATOM 693 N N . GLN A 1 90 ? 47.145 8.103 -84.990 1.00 91.56 90 GLN A N 1
ATOM 694 C CA . GLN A 1 90 ? 46.364 6.966 -84.493 1.00 91.56 90 GLN A CA 1
ATOM 695 C C . GLN A 1 90 ? 46.786 6.551 -83.077 1.00 91.56 90 GLN A C 1
ATOM 697 O O . GLN A 1 90 ? 45.923 6.304 -82.234 1.00 91.56 90 GLN A O 1
ATOM 702 N N . GLU A 1 91 ? 48.086 6.508 -82.782 1.00 90.69 91 GLU A N 1
ATOM 703 C CA . GLU A 1 91 ? 48.602 6.204 -81.443 1.00 90.69 91 GLU A CA 1
ATOM 704 C C . GLU A 1 91 ? 48.205 7.284 -80.428 1.00 90.69 91 GLU A C 1
ATOM 706 O O . GLU A 1 91 ? 47.679 6.948 -79.366 1.00 90.69 91 GLU A O 1
ATOM 711 N N . LEU A 1 92 ? 48.327 8.569 -80.779 1.00 89.69 92 LEU A N 1
ATOM 712 C CA . LEU A 1 92 ? 47.858 9.678 -79.939 1.00 89.69 92 LEU A CA 1
ATOM 713 C C . LEU A 1 92 ? 46.340 9.638 -79.715 1.00 89.69 92 LEU A C 1
ATOM 715 O O . LEU A 1 92 ? 45.871 9.929 -78.615 1.00 89.69 92 LEU A O 1
ATOM 719 N N . ALA A 1 93 ? 45.551 9.269 -80.728 1.00 90.69 93 ALA A N 1
ATOM 720 C CA . ALA A 1 93 ? 44.107 9.103 -80.582 1.00 90.69 93 ALA A CA 1
ATOM 721 C C . ALA A 1 93 ? 43.762 7.943 -79.633 1.00 90.69 93 ALA A C 1
ATOM 723 O O . ALA A 1 93 ? 42.893 8.090 -78.772 1.00 90.69 93 ALA A O 1
ATOM 724 N N . LEU A 1 94 ? 44.470 6.813 -79.735 1.00 92.00 94 LEU A N 1
ATOM 725 C CA . LEU A 1 94 ? 44.306 5.681 -78.820 1.00 92.00 94 LEU A CA 1
ATOM 726 C C . LEU A 1 94 ? 44.730 6.030 -77.391 1.00 92.00 94 LEU A C 1
ATOM 728 O O . LEU A 1 94 ? 44.065 5.613 -76.443 1.00 92.00 94 LEU A O 1
ATOM 732 N N . GLU A 1 95 ? 45.803 6.800 -77.210 1.00 90.00 95 GLU A N 1
ATOM 733 C CA . GLU A 1 95 ? 46.204 7.284 -75.889 1.00 90.00 95 GLU A CA 1
ATOM 734 C C . GLU A 1 95 ? 45.161 8.220 -75.281 1.00 90.00 95 GLU A C 1
ATOM 736 O O . GLU A 1 95 ? 44.830 8.039 -74.112 1.00 90.00 95 GLU A O 1
ATOM 741 N N . ARG A 1 96 ? 44.569 9.131 -76.067 1.00 92.12 96 ARG A N 1
ATOM 742 C CA . ARG A 1 96 ? 43.469 9.997 -75.606 1.00 92.12 96 ARG A CA 1
ATOM 743 C C . ARG A 1 96 ? 42.261 9.191 -75.136 1.00 92.12 96 ARG A C 1
ATOM 745 O O . ARG A 1 96 ? 41.757 9.434 -74.044 1.00 92.12 96 ARG A O 1
ATOM 752 N N . VAL A 1 97 ? 41.850 8.177 -75.902 1.00 93.50 97 VAL A N 1
ATOM 753 C CA . VAL A 1 97 ? 40.754 7.279 -75.497 1.00 93.50 97 VAL A CA 1
ATOM 754 C C . VAL A 1 97 ? 41.109 6.535 -74.209 1.00 93.50 97 VAL A C 1
ATOM 756 O O . VAL A 1 97 ? 40.297 6.480 -73.291 1.00 93.50 97 VAL A O 1
ATOM 759 N N . ARG A 1 98 ? 42.341 6.024 -74.085 1.00 92.75 98 ARG A N 1
ATOM 760 C CA . ARG A 1 98 ? 42.805 5.360 -72.855 1.00 92.75 98 ARG A CA 1
ATOM 761 C C . ARG A 1 98 ? 42.854 6.307 -71.658 1.00 92.75 98 ARG A C 1
ATOM 763 O O . ARG A 1 98 ? 42.602 5.865 -70.539 1.00 92.75 98 ARG A O 1
ATOM 770 N N . THR A 1 99 ? 43.216 7.577 -71.842 1.00 91.25 99 THR A N 1
ATOM 771 C CA . THR A 1 99 ? 43.206 8.564 -70.753 1.00 91.25 99 THR A CA 1
ATOM 772 C C . THR A 1 99 ? 41.787 8.932 -70.350 1.00 91.25 99 THR A C 1
ATOM 774 O O . THR A 1 99 ? 41.500 8.931 -69.159 1.00 91.25 99 THR A O 1
ATOM 777 N N . GLU A 1 100 ? 40.886 9.139 -71.312 1.00 93.12 100 GLU A N 1
ATOM 778 C CA . GLU A 1 100 ? 39.469 9.403 -71.044 1.00 93.12 100 GLU A CA 1
ATOM 779 C C . GLU A 1 100 ? 38.804 8.216 -70.330 1.00 93.12 100 GLU A C 1
ATOM 781 O O . GLU A 1 100 ? 38.061 8.405 -69.371 1.00 93.12 100 GLU A O 1
ATOM 786 N N . GLU A 1 101 ? 39.103 6.980 -70.738 1.00 93.50 101 GLU A N 1
ATOM 787 C CA . GLU A 1 101 ? 38.608 5.767 -70.078 1.00 93.50 101 GLU A CA 1
ATOM 788 C C . GLU A 1 101 ? 39.155 5.634 -68.648 1.00 93.50 101 GLU A C 1
ATOM 790 O O . GLU A 1 101 ? 38.399 5.365 -67.716 1.00 93.50 101 GLU A O 1
ATOM 795 N N . LYS A 1 102 ? 40.450 5.912 -68.434 1.00 93.12 102 LYS A N 1
ATOM 796 C CA . LYS A 1 102 ? 41.040 5.966 -67.085 1.00 93.12 102 LYS A CA 1
ATOM 797 C C . LYS A 1 102 ? 40.399 7.046 -66.213 1.00 93.12 102 LYS A C 1
ATOM 799 O O . LYS A 1 102 ? 40.228 6.824 -65.017 1.00 93.12 102 LYS A O 1
ATOM 804 N N . GLU A 1 103 ? 40.072 8.207 -66.772 1.00 93.50 103 GLU A N 1
ATOM 805 C CA . GLU A 1 103 ? 39.393 9.284 -66.046 1.00 93.50 103 GLU A CA 1
ATOM 806 C C . GLU A 1 103 ? 37.949 8.917 -65.694 1.00 93.50 103 GLU A C 1
ATOM 808 O O . GLU A 1 103 ? 37.534 9.161 -64.562 1.00 93.50 103 GLU A O 1
ATOM 813 N N . ARG A 1 104 ? 37.218 8.247 -66.597 1.00 95.12 104 ARG A N 1
ATOM 814 C CA . ARG A 1 104 ? 35.877 7.709 -66.311 1.00 95.12 104 ARG A CA 1
ATOM 815 C C . ARG A 1 104 ? 35.902 6.688 -65.179 1.00 95.12 104 ARG A C 1
ATOM 817 O O . ARG A 1 104 ? 35.173 6.860 -64.211 1.00 95.12 104 ARG A O 1
ATOM 824 N N . LEU A 1 105 ? 36.802 5.705 -65.235 1.00 94.12 105 LEU A N 1
ATOM 825 C CA . LEU A 1 105 ? 36.945 4.705 -64.169 1.00 94.12 105 LEU A CA 1
ATOM 826 C C . LEU A 1 105 ? 37.343 5.340 -62.827 1.00 94.12 105 LEU A C 1
ATOM 828 O O . LEU A 1 105 ? 36.878 4.915 -61.775 1.00 94.12 105 LEU A O 1
ATOM 832 N N . ARG A 1 106 ? 38.185 6.383 -62.836 1.00 93.81 106 ARG A N 1
ATOM 833 C CA . ARG A 1 106 ? 38.517 7.137 -61.614 1.00 93.81 106 ARG A CA 1
ATOM 834 C C . ARG A 1 106 ? 37.307 7.869 -61.042 1.00 93.81 106 ARG A C 1
ATOM 836 O O . ARG A 1 106 ? 37.175 7.912 -59.823 1.00 93.81 106 ARG A O 1
ATOM 843 N N . ALA A 1 107 ? 36.461 8.446 -61.894 1.00 94.44 107 ALA A N 1
ATOM 844 C CA . ALA A 1 107 ? 35.234 9.106 -61.465 1.00 94.44 107 ALA A CA 1
ATOM 845 C C . ALA A 1 107 ? 34.228 8.100 -60.881 1.00 94.44 107 ALA A C 1
ATOM 847 O O . ALA A 1 107 ? 33.717 8.343 -59.793 1.00 94.44 107 ALA A O 1
ATOM 848 N N . GLU A 1 108 ? 34.033 6.949 -61.534 1.00 95.00 108 GLU A N 1
ATOM 849 C CA . GLU A 1 108 ? 33.171 5.862 -61.042 1.00 95.00 108 GLU A CA 1
ATOM 850 C C . GLU A 1 108 ? 33.649 5.333 -59.682 1.00 95.00 108 GLU A C 1
ATOM 852 O O . GLU A 1 108 ? 32.876 5.277 -58.731 1.00 95.00 108 GLU A O 1
ATOM 857 N N . VAL A 1 109 ? 34.948 5.044 -59.533 1.00 94.94 109 VAL A N 1
ATOM 858 C CA . VAL A 1 109 ? 35.513 4.600 -58.245 1.00 94.94 109 VAL A CA 1
ATOM 859 C C . VAL A 1 109 ? 35.376 5.680 -57.167 1.00 94.94 109 VAL A C 1
ATOM 861 O O . VAL A 1 109 ? 35.120 5.362 -56.006 1.00 94.94 109 VAL A O 1
ATOM 864 N N . ALA A 1 110 ? 35.539 6.960 -57.511 1.00 94.69 110 ALA A N 1
ATOM 865 C CA . ALA A 1 110 ? 35.349 8.051 -56.557 1.00 94.69 110 ALA A CA 1
ATOM 866 C C . ALA A 1 110 ? 33.885 8.169 -56.098 1.00 94.69 110 ALA A C 1
ATOM 868 O O . ALA A 1 110 ? 33.639 8.399 -54.912 1.00 94.69 110 ALA A O 1
ATOM 869 N N . GLU A 1 111 ? 32.926 7.974 -57.007 1.00 95.88 111 GLU A N 1
ATOM 870 C CA . GLU A 1 111 ? 31.496 7.949 -56.695 1.00 95.88 111 GLU A CA 1
ATOM 871 C C . GLU A 1 111 ? 31.153 6.756 -55.792 1.00 95.88 111 GLU A C 1
ATOM 873 O O . GLU A 1 111 ? 30.601 6.958 -54.709 1.00 95.88 111 GLU A O 1
ATOM 878 N N . GLU A 1 112 ? 31.591 5.542 -56.137 1.00 95.06 112 GLU A N 1
ATOM 879 C CA . GLU A 1 112 ? 31.380 4.342 -55.316 1.00 95.06 112 GLU A CA 1
ATOM 880 C C . GLU A 1 112 ? 31.987 4.473 -53.911 1.00 95.06 112 GLU A C 1
ATOM 882 O O . GLU A 1 112 ? 31.363 4.088 -52.919 1.00 95.06 112 GLU A O 1
ATOM 887 N N . LEU A 1 113 ? 33.187 5.054 -53.795 1.00 95.00 113 LEU A N 1
ATOM 888 C CA . LEU A 1 113 ? 33.806 5.335 -52.498 1.00 95.00 113 LEU A CA 1
ATOM 889 C C . LEU A 1 113 ? 32.994 6.357 -51.697 1.00 95.00 113 LEU A C 1
ATOM 891 O O . LEU A 1 113 ? 32.842 6.194 -50.485 1.00 95.00 113 LEU A O 1
ATOM 895 N N . SER A 1 114 ? 32.447 7.385 -52.349 1.00 94.81 114 SER A N 1
ATOM 896 C CA . SER A 1 114 ? 31.596 8.374 -51.682 1.00 94.81 114 SER A CA 1
ATOM 897 C C . SER A 1 114 ? 30.286 7.760 -51.173 1.00 94.81 114 SER A C 1
ATOM 899 O O . SER A 1 114 ? 29.893 8.010 -50.032 1.00 94.81 114 SER A O 1
ATOM 901 N N . GLU A 1 115 ? 29.660 6.874 -51.954 1.00 96.12 115 GLU A N 1
ATOM 902 C CA . GLU A 1 115 ? 28.468 6.138 -51.533 1.00 96.12 115 GLU A CA 1
ATOM 903 C C . GLU A 1 115 ? 28.771 5.161 -50.395 1.00 96.12 115 GLU A C 1
ATOM 905 O O . GLU A 1 115 ? 27.996 5.050 -49.442 1.00 96.12 115 GLU A O 1
ATOM 910 N N . ALA A 1 116 ? 29.901 4.453 -50.464 1.00 94.25 116 ALA A N 1
ATOM 911 C CA . ALA A 1 116 ? 30.323 3.527 -49.420 1.00 94.25 116 ALA A CA 1
ATOM 912 C C . ALA A 1 116 ? 30.579 4.255 -48.092 1.00 94.25 116 ALA A C 1
ATOM 914 O O . ALA A 1 116 ? 30.160 3.768 -47.040 1.00 94.25 116 ALA A O 1
ATOM 915 N N . LEU A 1 117 ? 31.202 5.438 -48.137 1.00 94.94 117 LEU A N 1
ATOM 916 C CA . LEU A 1 117 ? 31.388 6.290 -46.961 1.00 94.94 117 LEU A CA 1
ATOM 917 C C . LEU A 1 117 ? 30.047 6.779 -46.402 1.00 94.94 117 LEU A C 1
ATOM 919 O O . LEU A 1 117 ? 29.824 6.664 -45.199 1.00 94.94 117 LEU A O 1
ATOM 923 N N . ALA A 1 118 ? 29.121 7.230 -47.253 1.00 95.69 118 ALA A N 1
ATOM 924 C CA . ALA A 1 118 ? 27.792 7.655 -46.810 1.00 95.69 118 ALA A CA 1
ATOM 925 C C . ALA A 1 118 ? 27.007 6.512 -46.136 1.00 95.69 118 ALA A C 1
ATOM 927 O O . ALA A 1 118 ? 26.405 6.709 -45.079 1.00 95.69 118 ALA A O 1
ATOM 928 N N . ARG A 1 119 ? 27.062 5.293 -46.695 1.00 96.25 119 ARG A N 1
ATOM 929 C CA . ARG A 1 119 ? 26.455 4.095 -46.086 1.00 96.25 119 ARG A CA 1
ATOM 930 C C . ARG A 1 119 ? 27.115 3.739 -44.753 1.00 96.25 119 ARG A C 1
ATOM 932 O O . ARG A 1 119 ? 26.416 3.353 -43.819 1.00 96.25 119 ARG A O 1
ATOM 939 N N . ALA A 1 120 ? 28.438 3.872 -44.644 1.00 94.44 120 ALA A N 1
ATOM 940 C CA . ALA A 1 120 ? 29.158 3.627 -43.396 1.00 94.44 120 ALA A CA 1
ATOM 941 C C . ALA A 1 120 ? 28.765 4.636 -42.303 1.00 94.44 120 ALA A C 1
ATOM 943 O O . ALA A 1 120 ? 28.471 4.230 -41.179 1.00 94.44 120 ALA A O 1
ATOM 944 N N . GLU A 1 121 ? 28.671 5.927 -42.640 1.00 95.94 121 GLU A N 1
ATOM 945 C CA . GLU A 1 121 ? 28.191 6.963 -41.717 1.00 95.94 121 GLU A CA 1
ATOM 946 C C . GLU A 1 121 ? 26.741 6.718 -41.278 1.00 95.94 121 GLU A C 1
ATOM 948 O O . GLU A 1 121 ? 26.398 6.903 -40.108 1.00 95.94 121 GLU A O 1
ATOM 953 N N . GLU A 1 122 ? 25.866 6.287 -42.190 1.00 96.25 122 GLU A N 1
ATOM 954 C CA . GLU A 1 122 ? 24.483 5.946 -41.851 1.00 96.25 122 GLU A CA 1
ATOM 955 C C . GLU A 1 122 ? 24.414 4.747 -40.895 1.00 96.25 122 GLU A C 1
ATOM 957 O O . GLU A 1 122 ? 23.695 4.797 -39.894 1.00 96.25 122 GLU A O 1
ATOM 962 N N . GLN A 1 123 ? 25.206 3.700 -41.140 1.00 94.81 123 GLN A N 1
ATOM 963 C CA . GLN A 1 123 ? 25.301 2.552 -40.238 1.00 94.81 123 GLN A CA 1
ATOM 964 C C . GLN A 1 123 ? 25.824 2.946 -38.854 1.00 94.81 123 GLN A C 1
ATOM 966 O O . GLN A 1 123 ? 25.300 2.466 -37.847 1.00 94.81 123 GLN A O 1
ATOM 971 N N . GLU A 1 124 ? 26.812 3.838 -38.776 1.00 95.12 124 GLU A N 1
ATOM 972 C CA . GLU A 1 124 ? 27.311 4.358 -37.501 1.00 95.12 124 GLU A CA 1
ATOM 973 C C . GLU A 1 124 ? 26.227 5.151 -36.758 1.00 95.12 124 GLU A C 1
ATOM 975 O O . GLU A 1 124 ? 26.010 4.931 -35.565 1.00 95.12 124 GLU A O 1
ATOM 980 N N . ARG A 1 125 ? 25.455 5.991 -37.463 1.00 96.50 125 ARG A N 1
ATOM 981 C CA . ARG A 1 125 ? 24.310 6.710 -36.875 1.00 96.50 125 ARG A CA 1
ATOM 982 C C . ARG A 1 125 ? 23.230 5.763 -36.358 1.00 96.50 125 ARG A C 1
ATOM 984 O O . ARG A 1 125 ? 22.648 6.030 -35.308 1.00 96.50 125 ARG A O 1
ATOM 991 N N . LEU A 1 126 ? 22.938 4.677 -37.072 1.00 95.56 126 LEU A N 1
ATOM 992 C CA . LEU A 1 126 ? 21.967 3.672 -36.630 1.00 95.56 126 LEU A CA 1
ATOM 993 C C . LEU A 1 126 ? 22.461 2.909 -35.397 1.00 95.56 126 LEU A C 1
ATOM 995 O O . LEU A 1 126 ? 21.686 2.712 -34.464 1.00 95.56 126 LEU A O 1
ATOM 999 N N . ARG A 1 127 ? 23.749 2.544 -35.350 1.00 95.00 127 ARG A N 1
ATOM 1000 C CA . ARG A 1 127 ? 24.364 1.920 -34.168 1.00 95.00 127 ARG A CA 1
ATOM 1001 C C . ARG A 1 127 ? 24.316 2.847 -32.957 1.00 95.00 127 ARG A C 1
ATOM 1003 O O . ARG A 1 127 ? 23.853 2.422 -31.906 1.00 95.00 127 ARG A O 1
ATOM 1010 N N . ALA A 1 128 ? 24.683 4.117 -33.123 1.00 94.81 128 ALA A N 1
ATOM 1011 C CA . ALA A 1 128 ? 24.618 5.106 -32.048 1.00 94.81 128 ALA A CA 1
ATOM 1012 C C . ALA A 1 128 ? 23.185 5.292 -31.514 1.00 94.81 128 ALA A C 1
ATOM 1014 O O . ALA A 1 128 ? 22.977 5.343 -30.304 1.00 94.81 128 ALA A O 1
ATOM 1015 N N . LYS A 1 129 ? 22.179 5.329 -32.401 1.00 96.00 129 LYS A N 1
ATOM 1016 C CA . LYS A 1 129 ? 20.762 5.388 -31.998 1.00 96.00 129 LYS A CA 1
ATOM 1017 C C . LYS A 1 129 ? 20.316 4.137 -31.242 1.00 96.00 129 LYS A C 1
ATOM 1019 O O . LYS A 1 129 ? 19.633 4.267 -30.232 1.00 96.00 129 LYS A O 1
ATOM 1024 N N . ALA A 1 130 ? 20.702 2.950 -31.705 1.00 94.00 130 ALA A N 1
ATOM 1025 C CA . ALA A 1 130 ? 20.371 1.694 -31.034 1.00 94.00 130 ALA A CA 1
ATOM 1026 C C . ALA A 1 130 ? 21.033 1.598 -29.648 1.00 94.00 130 ALA A C 1
ATOM 1028 O O . ALA A 1 130 ? 20.406 1.161 -28.684 1.00 94.00 130 ALA A O 1
ATOM 1029 N N . GLU A 1 131 ? 22.281 2.054 -29.519 1.00 95.12 131 GLU A N 1
ATOM 1030 C CA . GLU A 1 131 ? 22.965 2.146 -28.229 1.00 95.12 131 GLU A CA 1
ATOM 1031 C C . GLU A 1 131 ? 22.252 3.119 -27.286 1.00 95.12 131 GLU A C 1
ATOM 1033 O O . GLU A 1 131 ? 21.999 2.768 -26.132 1.00 95.12 131 GLU A O 1
ATOM 1038 N N . GLU A 1 132 ? 21.858 4.298 -27.775 1.00 95.75 132 GLU A N 1
ATOM 1039 C CA . GLU A 1 132 ? 21.106 5.281 -26.994 1.00 95.75 132 GLU A CA 1
ATOM 1040 C C . GLU A 1 132 ? 19.743 4.737 -26.541 1.00 95.75 132 GLU A C 1
ATOM 1042 O O . GLU A 1 132 ? 19.364 4.898 -25.379 1.00 95.75 132 GLU A O 1
ATOM 1047 N N . GLU A 1 133 ? 19.012 4.060 -27.426 1.00 95.69 133 GLU A N 1
ATOM 1048 C CA . GLU A 1 133 ? 17.737 3.426 -27.091 1.00 95.69 133 GLU A CA 1
ATOM 1049 C C . GLU A 1 133 ? 17.926 2.327 -26.040 1.00 95.69 133 GLU A C 1
ATOM 1051 O O . GLU A 1 133 ? 17.246 2.344 -25.014 1.00 95.69 133 GLU A O 1
ATOM 1056 N N . SER A 1 134 ? 18.936 1.466 -26.202 1.00 92.19 134 SER A N 1
ATOM 1057 C CA . SER A 1 134 ? 19.259 0.434 -25.211 1.00 92.19 134 SER A CA 1
ATOM 1058 C C . SER A 1 134 ? 19.651 1.027 -23.849 1.00 92.19 134 SER A C 1
ATOM 1060 O O . SER A 1 134 ? 19.308 0.476 -22.802 1.00 92.19 134 SER A O 1
ATOM 1062 N N . ALA A 1 135 ? 20.336 2.175 -23.831 1.00 94.81 135 ALA A N 1
ATOM 1063 C CA . ALA A 1 135 ? 20.690 2.877 -22.602 1.00 94.81 135 ALA A CA 1
ATOM 1064 C C . ALA A 1 135 ? 19.448 3.467 -21.916 1.00 94.81 135 ALA A C 1
ATOM 1066 O O . ALA A 1 135 ? 19.302 3.349 -20.698 1.00 94.81 135 ALA A O 1
ATOM 1067 N N . ARG A 1 136 ? 18.519 4.041 -22.692 1.00 95.88 136 ARG A N 1
ATOM 1068 C CA . ARG A 1 136 ? 17.227 4.532 -22.185 1.00 95.88 136 ARG A CA 1
ATOM 1069 C C . ARG A 1 136 ? 16.366 3.394 -21.636 1.00 95.88 136 ARG A C 1
ATOM 1071 O O . ARG A 1 136 ? 15.739 3.564 -20.594 1.00 95.88 136 ARG A O 1
ATOM 1078 N N . GLU A 1 137 ? 16.342 2.238 -22.293 1.00 93.00 137 GLU A N 1
ATOM 1079 C CA . GLU A 1 137 ? 15.626 1.053 -21.807 1.00 93.00 137 GLU A CA 1
ATOM 1080 C C . GLU A 1 137 ? 16.216 0.515 -20.503 1.00 93.00 137 GLU A C 1
ATOM 1082 O O . GLU A 1 137 ? 15.465 0.237 -19.568 1.00 93.00 137 GLU A O 1
ATOM 1087 N N . ARG A 1 138 ? 17.549 0.439 -20.391 1.00 93.38 138 ARG A N 1
ATOM 1088 C CA . ARG A 1 138 ? 18.219 0.063 -19.135 1.00 93.38 138 ARG A CA 1
ATOM 1089 C C . ARG A 1 138 ? 17.885 1.036 -18.007 1.00 93.38 138 ARG A C 1
ATOM 1091 O O . ARG A 1 138 ? 17.519 0.583 -16.928 1.00 93.38 138 ARG A O 1
ATOM 1098 N N . ALA A 1 139 ? 17.919 2.343 -18.268 1.00 95.00 139 ALA A N 1
ATOM 1099 C CA . ALA A 1 139 ? 17.551 3.354 -17.278 1.00 95.00 139 ALA A CA 1
ATOM 1100 C C . ALA A 1 139 ? 16.091 3.201 -16.807 1.00 95.00 139 ALA A C 1
ATOM 1102 O O . ALA A 1 139 ? 15.825 3.225 -15.608 1.00 95.00 139 ALA A O 1
ATOM 1103 N N . ARG A 1 140 ? 15.147 2.955 -17.728 1.00 95.25 140 ARG A N 1
ATOM 1104 C CA . ARG A 1 140 ? 13.742 2.665 -17.379 1.00 95.25 140 ARG A CA 1
ATOM 1105 C C . ARG A 1 140 ? 13.603 1.379 -16.565 1.00 95.25 140 ARG A C 1
ATOM 1107 O O . ARG A 1 140 ? 12.812 1.328 -15.628 1.00 95.25 140 ARG A O 1
ATOM 1114 N N . ALA A 1 141 ? 14.352 0.333 -16.910 1.00 91.25 141 ALA A N 1
ATOM 1115 C CA . ALA A 1 141 ? 14.336 -0.925 -16.169 1.00 91.25 141 ALA A CA 1
ATOM 1116 C C . ALA A 1 141 ? 14.883 -0.755 -14.740 1.00 91.25 141 ALA A C 1
ATOM 1118 O O . ALA A 1 141 ? 14.326 -1.326 -13.802 1.00 91.25 141 ALA A O 1
ATOM 1119 N N . GLU A 1 142 ? 15.933 0.051 -14.565 1.00 94.31 142 GLU A N 1
ATOM 1120 C CA . GLU A 1 142 ? 16.481 0.413 -13.254 1.00 94.31 142 GLU A CA 1
ATOM 1121 C C . GLU A 1 142 ? 15.486 1.238 -12.428 1.00 94.31 142 GLU A C 1
ATOM 1123 O O . GLU A 1 142 ? 15.278 0.933 -11.254 1.00 94.31 142 GLU A O 1
ATOM 1128 N N . GLU A 1 143 ? 14.816 2.221 -13.034 1.00 95.06 143 GLU A N 1
ATOM 1129 C CA . GLU A 1 143 ? 13.771 3.021 -12.380 1.00 95.06 143 GLU A CA 1
ATOM 1130 C C . GLU A 1 143 ? 12.596 2.145 -11.916 1.00 95.06 143 GLU A C 1
ATOM 1132 O O . GLU A 1 143 ? 12.169 2.224 -10.764 1.00 95.06 143 GLU A O 1
ATOM 1137 N N . LEU A 1 144 ? 12.124 1.226 -12.765 1.00 91.69 144 LEU A N 1
ATOM 1138 C CA . LEU A 1 144 ? 11.083 0.264 -12.391 1.00 91.69 144 LEU A CA 1
ATOM 1139 C C . LEU A 1 144 ? 11.534 -0.677 -11.267 1.00 91.69 144 LEU A C 1
ATOM 1141 O O . LEU A 1 144 ? 10.731 -1.029 -10.401 1.00 91.69 144 LEU A O 1
ATOM 1145 N N . GLU A 1 145 ? 12.800 -1.098 -11.251 1.00 90.94 145 GLU A N 1
ATOM 1146 C CA . GLU A 1 145 ? 13.342 -1.906 -10.157 1.00 90.94 145 GLU A CA 1
ATOM 1147 C C . GLU A 1 145 ? 13.409 -1.111 -8.844 1.00 90.94 145 GLU A C 1
ATOM 1149 O O . GLU A 1 145 ? 13.080 -1.655 -7.788 1.00 90.94 145 GLU A O 1
ATOM 1154 N N . GLN A 1 146 ? 13.779 0.172 -8.895 1.00 92.62 146 GLN A N 1
ATOM 1155 C CA . GLN A 1 146 ? 13.772 1.061 -7.730 1.00 92.62 146 GLN A CA 1
ATOM 1156 C C . GLN A 1 146 ? 12.357 1.277 -7.191 1.00 92.62 146 GLN A C 1
ATOM 1158 O O . GLN A 1 146 ? 12.142 1.095 -5.994 1.00 92.62 146 GLN A O 1
ATOM 1163 N N . LEU A 1 147 ? 11.382 1.564 -8.058 1.00 91.19 147 LEU A N 1
ATOM 1164 C CA . LEU A 1 147 ? 9.976 1.706 -7.668 1.00 91.19 147 LEU A CA 1
ATOM 1165 C C . LEU A 1 147 ? 9.429 0.418 -7.041 1.00 91.19 147 LEU A C 1
ATOM 1167 O O . LEU A 1 147 ? 8.734 0.463 -6.030 1.00 91.19 147 LEU A O 1
ATOM 1171 N N . ARG A 1 148 ? 9.787 -0.754 -7.584 1.00 86.81 148 ARG A N 1
ATOM 1172 C CA . ARG A 1 148 ? 9.412 -2.053 -6.994 1.00 86.81 148 ARG A CA 1
ATOM 1173 C C . ARG A 1 148 ? 10.050 -2.293 -5.626 1.00 86.81 148 ARG A C 1
ATOM 1175 O O . ARG A 1 148 ? 9.420 -2.920 -4.775 1.00 86.81 148 ARG A O 1
ATOM 1182 N N . LYS A 1 149 ? 11.289 -1.842 -5.410 1.00 89.62 149 LYS A N 1
ATOM 1183 C CA . LYS A 1 149 ? 11.947 -1.913 -4.094 1.00 89.62 149 LYS A CA 1
ATOM 1184 C C . LYS A 1 149 ? 11.248 -0.996 -3.095 1.00 89.62 149 LYS A C 1
ATOM 1186 O O . LYS A 1 149 ? 10.824 -1.489 -2.059 1.00 89.62 149 LYS A O 1
ATOM 1191 N N . GLN A 1 150 ? 11.022 0.266 -3.462 1.00 92.00 150 GLN A N 1
ATOM 1192 C CA . GLN A 1 150 ? 10.309 1.244 -2.633 1.00 92.00 150 GLN A CA 1
ATOM 1193 C C . GLN A 1 150 ? 8.907 0.759 -2.247 1.00 92.00 150 GLN A C 1
ATOM 1195 O O . GLN A 1 150 ? 8.577 0.742 -1.068 1.00 92.00 150 GLN A O 1
ATOM 1200 N N . ALA A 1 151 ? 8.118 0.271 -3.210 1.00 84.81 151 ALA A N 1
ATOM 1201 C CA . ALA A 1 151 ? 6.794 -0.283 -2.932 1.00 84.81 151 ALA A CA 1
ATOM 1202 C C . ALA A 1 151 ? 6.855 -1.502 -1.990 1.00 84.81 151 ALA A C 1
ATOM 1204 O O . ALA A 1 151 ? 6.005 -1.657 -1.116 1.00 84.81 151 ALA A O 1
ATOM 1205 N N . GLY A 1 152 ? 7.872 -2.360 -2.136 1.00 85.69 152 GLY A N 1
ATOM 1206 C CA . GLY A 1 152 ? 8.102 -3.475 -1.216 1.00 85.69 152 GLY A CA 1
ATOM 1207 C C . GLY A 1 152 ? 8.426 -3.006 0.206 1.00 85.69 152 GLY A C 1
ATOM 1208 O O . GLY A 1 152 ? 7.826 -3.495 1.161 1.00 85.69 152 GLY A O 1
ATOM 1209 N N . ASP A 1 153 ? 9.325 -2.033 0.346 1.00 85.38 153 ASP A N 1
ATOM 1210 C CA . ASP A 1 153 ? 9.721 -1.473 1.642 1.00 85.38 153 ASP A CA 1
ATOM 1211 C C . ASP A 1 153 ? 8.540 -0.765 2.334 1.00 85.38 153 ASP A C 1
ATOM 1213 O O . ASP A 1 153 ? 8.327 -0.933 3.538 1.00 85.38 153 ASP A O 1
ATOM 1217 N N . GLU A 1 154 ? 7.713 -0.041 1.574 1.00 88.31 154 GLU A N 1
ATOM 1218 C CA . GLU A 1 154 ? 6.480 0.582 2.066 1.00 88.31 154 GLU A CA 1
ATOM 1219 C C . GLU A 1 154 ? 5.466 -0.454 2.565 1.00 88.31 154 GLU A C 1
ATOM 1221 O O . GLU A 1 154 ? 4.892 -0.277 3.642 1.00 88.31 154 GLU A O 1
ATOM 1226 N N . LEU A 1 155 ? 5.261 -1.558 1.837 1.00 84.88 155 LEU A N 1
ATOM 1227 C CA . LEU A 1 155 ? 4.375 -2.644 2.272 1.00 84.88 155 LEU A CA 1
ATOM 1228 C C . LEU A 1 155 ? 4.875 -3.308 3.560 1.00 84.88 155 LEU A C 1
ATOM 1230 O O . LEU A 1 155 ? 4.078 -3.612 4.453 1.00 84.88 155 LEU A O 1
ATOM 1234 N N . VAL A 1 156 ? 6.191 -3.499 3.697 1.00 87.00 156 VAL A N 1
ATOM 1235 C CA . VAL A 1 156 ? 6.795 -4.025 4.928 1.00 87.00 156 VAL A CA 1
ATOM 1236 C C . VAL A 1 156 ? 6.570 -3.059 6.095 1.00 87.00 156 VAL A C 1
ATOM 1238 O O . VAL A 1 156 ? 6.133 -3.499 7.159 1.00 87.00 156 VAL A O 1
ATOM 1241 N N . ALA A 1 157 ? 6.777 -1.755 5.898 1.00 88.69 157 ALA A N 1
ATOM 1242 C CA . ALA A 1 157 ? 6.528 -0.739 6.923 1.00 88.69 157 ALA A CA 1
ATOM 1243 C C . ALA A 1 157 ? 5.040 -0.639 7.319 1.00 88.69 157 ALA A C 1
ATOM 1245 O O . ALA A 1 157 ? 4.690 -0.499 8.495 1.00 88.69 157 ALA A O 1
ATOM 1246 N N . GLN A 1 158 ? 4.125 -0.755 6.356 1.00 84.00 158 GLN A N 1
ATOM 1247 C CA . GLN A 1 158 ? 2.690 -0.813 6.644 1.00 84.00 158 GLN A CA 1
ATOM 1248 C C . GLN A 1 158 ? 2.327 -2.068 7.445 1.00 84.00 158 GLN A C 1
ATOM 1250 O O . GLN A 1 158 ? 1.511 -2.004 8.363 1.00 84.00 158 GLN A O 1
ATOM 1255 N N . ARG A 1 159 ? 2.955 -3.212 7.154 1.00 85.50 159 ARG A N 1
ATOM 1256 C CA . ARG A 1 159 ? 2.736 -4.451 7.906 1.00 85.50 159 ARG A CA 1
ATOM 1257 C C . ARG A 1 159 ? 3.241 -4.352 9.340 1.00 85.50 159 ARG A C 1
ATOM 1259 O O . ARG A 1 159 ? 2.541 -4.818 10.235 1.00 85.50 159 ARG A O 1
ATOM 1266 N N . THR A 1 160 ? 4.431 -3.802 9.571 1.00 87.69 160 THR A N 1
ATOM 1267 C CA . THR A 1 160 ? 4.978 -3.679 10.932 1.00 87.69 160 THR A CA 1
ATOM 1268 C C . THR A 1 160 ? 4.099 -2.771 11.780 1.00 87.69 160 THR A C 1
ATOM 1270 O O . THR A 1 160 ? 3.646 -3.187 12.842 1.00 87.69 160 THR A O 1
ATOM 1273 N N . THR A 1 161 ? 3.732 -1.599 11.258 1.00 88.06 161 THR A N 1
ATOM 1274 C CA . THR A 1 161 ? 2.831 -0.667 11.954 1.00 88.06 161 THR A CA 1
ATOM 1275 C C . THR A 1 161 ? 1.432 -1.249 12.182 1.00 88.06 161 THR A C 1
ATOM 1277 O O . THR A 1 161 ? 0.827 -1.026 13.229 1.00 88.06 161 THR A O 1
ATOM 1280 N N . ALA A 1 162 ? 0.893 -2.022 11.234 1.00 84.94 162 ALA A N 1
ATOM 1281 C CA . ALA A 1 162 ? -0.378 -2.721 11.423 1.00 84.94 162 ALA A CA 1
ATOM 1282 C C . ALA A 1 162 ? -0.278 -3.845 12.467 1.00 84.94 162 ALA A C 1
ATOM 1284 O O . ALA A 1 162 ? -1.223 -4.048 13.226 1.00 84.94 162 ALA A O 1
ATOM 1285 N N . ALA A 1 163 ? 0.846 -4.564 12.519 1.00 85.81 163 ALA A N 1
ATOM 1286 C CA . ALA A 1 163 ? 1.084 -5.612 13.506 1.00 85.81 163 ALA A CA 1
ATOM 1287 C C . ALA A 1 163 ? 1.203 -5.038 14.925 1.00 85.81 163 ALA A C 1
ATOM 1289 O O . ALA A 1 163 ? 0.586 -5.579 15.837 1.00 85.81 163 ALA A O 1
ATOM 1290 N N . GLU A 1 164 ? 1.912 -3.919 15.097 1.00 91.44 164 GLU A N 1
ATOM 1291 C CA . GLU A 1 164 ? 2.008 -3.199 16.375 1.00 91.44 164 GLU A CA 1
ATOM 1292 C C . GLU A 1 164 ? 0.625 -2.771 16.881 1.00 91.44 164 GLU A C 1
ATOM 1294 O O . GLU A 1 164 ? 0.250 -3.102 18.003 1.00 91.44 164 GLU A O 1
ATOM 1299 N N . LYS A 1 165 ? -0.183 -2.133 16.023 1.00 89.25 165 LYS A N 1
ATOM 1300 C CA . LYS A 1 165 ? -1.566 -1.745 16.362 1.00 89.25 165 LYS A CA 1
ATOM 1301 C C . LYS A 1 165 ? -2.453 -2.939 16.704 1.00 89.25 165 LYS A C 1
ATOM 1303 O O . LYS A 1 165 ? -3.376 -2.823 17.504 1.00 89.25 165 LYS A O 1
ATOM 1308 N N . LEU A 1 166 ? -2.232 -4.078 16.051 1.00 88.12 166 LEU A N 1
ATOM 1309 C CA . LEU A 1 166 ? -3.005 -5.287 16.304 1.00 88.12 166 LEU A CA 1
ATOM 1310 C C . LEU A 1 166 ? -2.665 -5.879 17.676 1.00 88.12 166 LEU A C 1
ATOM 1312 O O . LEU A 1 166 ? -3.580 -6.310 18.372 1.00 88.12 166 LEU A O 1
ATOM 1316 N N . GLU A 1 167 ? -1.390 -5.884 18.069 1.00 91.06 167 GLU A N 1
ATOM 1317 C CA . GLU A 1 167 ? -0.987 -6.281 19.425 1.00 91.06 167 GLU A CA 1
ATOM 1318 C C . GLU A 1 167 ? -1.525 -5.307 20.480 1.00 91.06 167 GLU A C 1
ATOM 1320 O O . GLU A 1 167 ? -2.156 -5.754 21.434 1.00 91.06 167 GLU A O 1
ATOM 1325 N N . GLU A 1 168 ? -1.428 -3.994 20.256 1.00 92.06 168 GLU A N 1
ATOM 1326 C CA . GLU A 1 168 ? -2.010 -2.985 21.155 1.00 92.06 168 GLU A CA 1
ATOM 1327 C C . GLU A 1 168 ? -3.518 -3.214 21.370 1.00 92.06 168 GLU A C 1
ATOM 1329 O O . GLU A 1 168 ? -3.999 -3.257 22.501 1.00 92.06 168 GLU A O 1
ATOM 1334 N N . LEU A 1 169 ? -4.275 -3.474 20.299 1.00 87.19 169 LEU A N 1
ATOM 1335 C CA . LEU A 1 169 ? -5.709 -3.759 20.397 1.00 87.19 169 LEU A CA 1
ATOM 1336 C C . LEU A 1 169 ? -6.030 -5.104 21.062 1.00 87.19 169 LEU A C 1
ATOM 1338 O O . LEU A 1 169 ? -7.099 -5.246 21.662 1.00 87.19 169 LEU A O 1
ATOM 1342 N N . LYS A 1 170 ? -5.152 -6.107 20.959 1.00 90.19 170 LYS A N 1
ATOM 1343 C CA . LYS A 1 170 ? -5.309 -7.366 21.703 1.00 90.19 170 LYS A CA 1
ATOM 1344 C C . LYS A 1 170 ? -5.101 -7.146 23.195 1.00 90.19 170 LYS A C 1
ATOM 1346 O O . LYS A 1 170 ? -5.891 -7.670 23.980 1.00 90.19 170 LYS A O 1
ATOM 1351 N N . ASP A 1 171 ? -4.093 -6.367 23.569 1.00 91.75 171 ASP A N 1
ATOM 1352 C CA . ASP A 1 171 ? -3.833 -6.005 24.961 1.00 91.75 171 ASP A CA 1
ATOM 1353 C C . ASP A 1 171 ? -4.997 -5.186 25.534 1.00 91.75 171 ASP A C 1
ATOM 1355 O O . ASP A 1 171 ? -5.497 -5.482 26.623 1.00 91.75 171 ASP A O 1
ATOM 1359 N N . GLU A 1 172 ? -5.519 -4.221 24.769 1.00 88.88 172 GLU A N 1
ATOM 1360 C CA . GLU A 1 172 ? -6.725 -3.473 25.133 1.00 88.88 172 GLU A CA 1
ATOM 1361 C C . GLU A 1 172 ? -7.952 -4.377 25.277 1.00 88.88 172 GLU A C 1
ATOM 1363 O O . GLU A 1 172 ? -8.719 -4.213 26.229 1.00 88.88 172 GLU A O 1
ATOM 1368 N N . LEU A 1 173 ? -8.143 -5.344 24.373 1.00 87.06 173 LEU A N 1
ATOM 1369 C CA . LEU A 1 173 ? -9.235 -6.313 24.457 1.00 87.06 173 LEU A CA 1
ATOM 1370 C C . LEU A 1 173 ? -9.096 -7.197 25.701 1.00 87.06 173 LEU A C 1
ATOM 1372 O O . LEU A 1 173 ? -10.093 -7.438 26.381 1.00 87.06 173 LEU A O 1
ATOM 1376 N N . ALA A 1 174 ? -7.889 -7.666 26.021 1.00 89.12 174 ALA A N 1
ATOM 1377 C CA . ALA A 1 174 ? -7.631 -8.460 27.217 1.00 89.12 174 ALA A CA 1
ATOM 1378 C C . ALA A 1 174 ? -7.907 -7.646 28.491 1.00 89.12 174 ALA A C 1
ATOM 1380 O O . ALA A 1 174 ? -8.594 -8.123 29.397 1.00 89.12 174 ALA A O 1
ATOM 1381 N N . ALA A 1 175 ? -7.455 -6.390 28.535 1.00 88.81 175 ALA A N 1
ATOM 1382 C CA . ALA A 1 175 ? -7.736 -5.478 29.637 1.00 88.81 175 ALA A CA 1
ATOM 1383 C C . ALA A 1 175 ? -9.237 -5.158 29.756 1.00 88.81 175 ALA A C 1
ATOM 1385 O O . ALA A 1 175 ? -9.779 -5.130 30.861 1.00 88.81 175 ALA A O 1
ATOM 1386 N N . ALA A 1 176 ? -9.928 -4.942 28.635 1.00 79.12 176 ALA A N 1
ATOM 1387 C CA . ALA A 1 176 ? -11.367 -4.700 28.604 1.00 79.12 176 ALA A CA 1
ATOM 1388 C C . ALA A 1 176 ? -12.163 -5.929 29.056 1.00 79.12 176 ALA A C 1
ATOM 1390 O O . ALA A 1 176 ? -13.086 -5.778 29.846 1.00 79.12 176 ALA A O 1
ATOM 1391 N N . ALA A 1 177 ? -11.776 -7.133 28.632 1.00 82.06 177 ALA A N 1
ATOM 1392 C CA . ALA A 1 177 ? -12.385 -8.379 29.091 1.00 82.06 177 ALA A CA 1
ATOM 1393 C C . ALA A 1 177 ? -12.155 -8.606 30.595 1.00 82.06 177 ALA A C 1
ATOM 1395 O O . ALA A 1 177 ? -13.068 -9.032 31.296 1.00 82.06 177 ALA A O 1
ATOM 1396 N N . GLY A 1 178 ? -10.968 -8.268 31.112 1.00 84.81 178 GLY A N 1
ATOM 1397 C CA . GLY A 1 178 ? -10.690 -8.294 32.550 1.00 84.81 178 GLY A CA 1
ATOM 1398 C C . GLY A 1 178 ? -11.570 -7.319 33.339 1.00 84.81 178 GLY A C 1
ATOM 1399 O O . GLY A 1 178 ? -12.128 -7.692 34.369 1.00 84.81 178 GLY A O 1
ATOM 1400 N N . ARG A 1 179 ? -11.756 -6.091 32.831 1.00 81.88 179 ARG A N 1
ATOM 1401 C CA . ARG A 1 179 ? -12.686 -5.107 33.415 1.00 81.88 179 ARG A CA 1
ATOM 1402 C C . ARG A 1 179 ? -14.144 -5.557 33.326 1.00 81.88 179 ARG A C 1
ATOM 1404 O O . ARG A 1 179 ? -14.866 -5.388 34.300 1.00 81.88 179 ARG A O 1
ATOM 1411 N N . GLU A 1 180 ? -14.565 -6.141 32.201 1.00 84.00 180 GLU A N 1
ATOM 1412 C CA . GLU A 1 180 ? -15.910 -6.710 32.025 1.00 84.00 180 GLU A CA 1
ATOM 1413 C C . GLU A 1 180 ? -16.164 -7.805 33.061 1.00 84.00 180 GLU A C 1
ATOM 1415 O O . GLU A 1 180 ? -17.201 -7.783 33.711 1.00 84.00 180 GLU A O 1
ATOM 1420 N N . ALA A 1 181 ? -15.221 -8.734 33.244 1.00 84.56 181 ALA A N 1
ATOM 1421 C CA . ALA A 1 181 ? -15.352 -9.813 34.218 1.00 84.56 181 ALA A CA 1
ATOM 1422 C C . ALA A 1 181 ? -15.460 -9.267 35.649 1.00 84.56 181 ALA A C 1
ATOM 1424 O O . ALA A 1 181 ? -16.409 -9.600 36.352 1.00 84.56 181 ALA A O 1
ATOM 1425 N N . ALA A 1 182 ? -14.555 -8.362 36.041 1.00 86.38 182 ALA A N 1
ATOM 1426 C CA . ALA A 1 182 ? -14.575 -7.752 37.370 1.00 86.38 182 ALA A CA 1
ATOM 1427 C C . ALA A 1 182 ? -15.871 -6.964 37.631 1.00 86.38 182 ALA A C 1
ATOM 1429 O O . ALA A 1 182 ? -16.530 -7.185 38.643 1.00 86.38 182 ALA A O 1
ATOM 1430 N N . MET A 1 183 ? -16.288 -6.100 36.695 1.00 85.69 183 MET A N 1
ATOM 1431 C CA . MET A 1 183 ? -17.549 -5.363 36.827 1.00 85.69 183 MET A CA 1
ATOM 1432 C C . MET A 1 183 ? -18.765 -6.285 36.772 1.00 85.69 183 MET A C 1
ATOM 1434 O O . MET A 1 183 ? -19.748 -6.027 37.453 1.00 85.69 183 MET A O 1
ATOM 1438 N N . SER A 1 184 ? -18.742 -7.354 35.974 1.00 83.75 184 SER A N 1
ATOM 1439 C CA . SER A 1 184 ? -19.853 -8.305 35.916 1.00 83.75 184 SER A CA 1
ATOM 1440 C C . SER A 1 184 ? -20.014 -9.045 37.242 1.00 83.75 184 SER A C 1
ATOM 1442 O O . SER A 1 184 ? -21.151 -9.236 37.668 1.00 83.75 184 SER A O 1
ATOM 1444 N N . ASP A 1 185 ? -18.919 -9.430 37.900 1.00 87.75 185 ASP A N 1
ATOM 1445 C CA . ASP A 1 185 ? -18.957 -10.052 39.227 1.00 87.75 185 ASP A CA 1
ATOM 1446 C C . ASP A 1 185 ? -19.488 -9.062 40.279 1.00 87.75 185 ASP A C 1
ATOM 1448 O O . ASP A 1 185 ? -20.402 -9.394 41.038 1.00 87.75 185 ASP A O 1
ATOM 1452 N N . GLU A 1 186 ? -19.009 -7.812 40.262 1.00 89.75 186 GLU A N 1
ATOM 1453 C CA . GLU A 1 186 ? -19.506 -6.739 41.136 1.00 89.75 186 GLU A CA 1
ATOM 1454 C C . GLU A 1 186 ? -21.000 -6.448 40.911 1.00 89.75 186 GLU A C 1
ATOM 1456 O O . GLU A 1 186 ? -21.762 -6.326 41.874 1.00 89.75 186 GLU A O 1
ATOM 1461 N N . ILE A 1 187 ? -21.444 -6.382 39.650 1.00 87.25 187 ILE A N 1
ATOM 1462 C CA . ILE A 1 187 ? -22.851 -6.196 39.283 1.00 87.25 187 ILE A CA 1
ATOM 1463 C C . ILE A 1 187 ? -23.683 -7.389 39.755 1.00 87.25 187 ILE A C 1
ATOM 1465 O O . ILE A 1 187 ? -24.776 -7.185 40.278 1.00 87.25 187 ILE A O 1
ATOM 1469 N N . GLU A 1 188 ? -23.212 -8.627 39.597 1.00 89.12 188 GLU A N 1
ATOM 1470 C CA . GLU A 1 188 ? -23.954 -9.807 40.050 1.00 89.12 188 GLU A CA 1
ATOM 1471 C C . GLU A 1 188 ? -24.087 -9.855 41.575 1.00 89.12 188 GLU A C 1
ATOM 1473 O O . GLU A 1 188 ? -25.168 -10.165 42.087 1.00 89.12 188 GLU A O 1
ATOM 1478 N N . ASP A 1 189 ? -23.044 -9.488 42.315 1.00 90.00 189 ASP A N 1
ATOM 1479 C CA . ASP A 1 189 ? -23.109 -9.396 43.772 1.00 90.00 189 ASP A CA 1
ATOM 1480 C C . ASP A 1 189 ? -24.009 -8.244 44.239 1.00 90.00 189 ASP A C 1
ATOM 1482 O O . ASP A 1 189 ? -24.844 -8.434 45.134 1.00 90.00 189 ASP A O 1
ATOM 1486 N N . ALA A 1 190 ? -23.933 -7.078 43.590 1.00 87.25 190 ALA A N 1
ATOM 1487 C CA . ALA A 1 190 ? -24.834 -5.956 43.840 1.00 87.25 190 ALA A CA 1
ATOM 1488 C C . ALA A 1 190 ? -26.294 -6.319 43.521 1.00 87.25 190 ALA A C 1
ATOM 1490 O O . ALA A 1 190 ? -27.188 -6.028 44.318 1.00 87.25 190 ALA A O 1
ATOM 1491 N N . GLN A 1 191 ? -26.549 -7.024 42.415 1.00 89.75 191 GLN A N 1
ATOM 1492 C CA . GLN A 1 191 ? -27.870 -7.540 42.0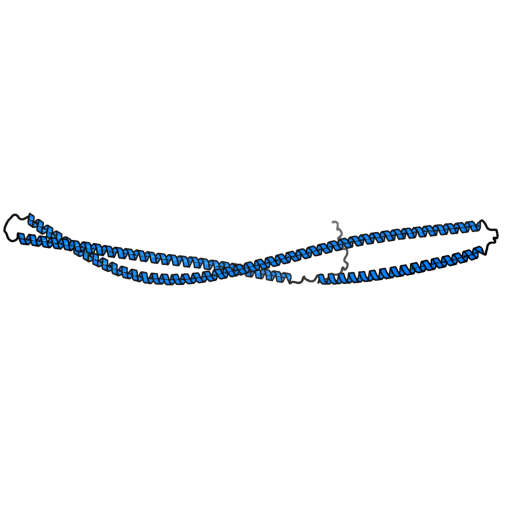46 1.00 89.75 191 GLN A CA 1
ATOM 1493 C C . GLN A 1 191 ? -28.392 -8.543 43.077 1.00 89.75 191 GLN A C 1
ATOM 1495 O O . GLN A 1 191 ? -29.546 -8.465 43.491 1.00 89.75 191 GLN A O 1
ATOM 1500 N N . ARG A 1 192 ? -27.553 -9.473 43.548 1.00 90.38 192 ARG A N 1
ATOM 1501 C CA . ARG A 1 192 ? -27.940 -10.427 44.601 1.00 90.38 192 ARG A CA 1
ATOM 1502 C C . ARG A 1 192 ? -28.278 -9.718 45.906 1.00 90.38 192 ARG A C 1
ATOM 1504 O O . ARG A 1 192 ? -29.226 -10.122 46.580 1.00 90.38 192 ARG A O 1
ATOM 1511 N N . LYS A 1 193 ? -27.517 -8.688 46.281 1.00 92.81 193 LYS A N 1
ATOM 1512 C CA . LYS A 1 193 ? -27.754 -7.910 47.502 1.00 92.81 193 LYS A CA 1
ATOM 1513 C C . LYS A 1 193 ? -29.045 -7.094 47.406 1.00 92.81 193 LYS A C 1
ATOM 1515 O O . LYS A 1 193 ? -29.929 -7.277 48.238 1.00 92.81 193 LYS A O 1
ATOM 1520 N N . THR A 1 194 ? -29.193 -6.292 46.356 1.00 87.94 194 THR A N 1
ATOM 1521 C CA . THR A 1 194 ? -30.395 -5.474 46.108 1.00 87.94 194 THR A CA 1
ATOM 1522 C C . THR A 1 194 ? -31.645 -6.334 45.923 1.00 87.94 194 THR A C 1
ATOM 1524 O O . THR A 1 194 ? -32.699 -6.001 46.451 1.00 87.94 194 THR A O 1
ATOM 1527 N N . SER A 1 195 ? -31.546 -7.500 45.275 1.00 88.06 195 SER A N 1
ATOM 1528 C CA . SER A 1 195 ? -32.662 -8.448 45.173 1.00 88.06 195 SER A CA 1
ATOM 1529 C C . SER A 1 195 ? -33.081 -9.016 46.530 1.00 88.06 195 SER A C 1
ATOM 1531 O O . SER A 1 195 ? -34.278 -9.201 46.754 1.00 88.06 195 SER A O 1
ATOM 1533 N N . LYS A 1 196 ? -32.133 -9.297 47.435 1.00 92.12 196 LYS A N 1
ATOM 1534 C CA . LYS A 1 196 ? -32.447 -9.733 48.806 1.00 92.12 196 LYS A CA 1
ATOM 1535 C C . LYS A 1 196 ? -33.108 -8.611 49.605 1.00 92.12 196 LYS A C 1
ATOM 1537 O O . LYS A 1 196 ? -34.103 -8.864 50.276 1.00 92.12 196 LYS A O 1
ATOM 1542 N N . GLU A 1 197 ? -32.591 -7.389 49.503 1.00 90.00 197 GLU A N 1
ATOM 1543 C CA . GLU A 1 197 ? -33.163 -6.202 50.153 1.00 90.00 197 GLU A CA 1
ATOM 1544 C C . GLU A 1 197 ? -34.574 -5.904 49.632 1.00 90.00 197 GLU A C 1
ATOM 1546 O O . GLU A 1 197 ? -35.482 -5.652 50.418 1.00 90.00 197 GLU A O 1
ATOM 1551 N N . LEU A 1 198 ? -34.802 -6.037 48.325 1.00 89.44 198 LEU A N 1
ATOM 1552 C CA . LEU A 1 198 ? -36.113 -5.854 47.707 1.00 89.44 198 LEU A CA 1
ATOM 1553 C C . LEU A 1 198 ? -37.100 -6.953 48.119 1.00 89.44 198 LEU A C 1
ATOM 1555 O O . LEU A 1 198 ? -38.275 -6.669 48.346 1.00 89.44 198 LEU A O 1
ATOM 1559 N N . ALA A 1 199 ? -36.643 -8.201 48.256 1.00 90.06 199 ALA A N 1
ATOM 1560 C CA . ALA A 1 199 ? -37.471 -9.279 48.791 1.00 90.06 199 ALA A CA 1
ATOM 1561 C C . ALA A 1 199 ? -37.877 -9.012 50.251 1.00 90.06 199 ALA A C 1
ATOM 1563 O O . ALA A 1 199 ? -39.038 -9.218 50.603 1.00 90.06 199 ALA A O 1
ATOM 1564 N N . ALA A 1 200 ? -36.954 -8.506 51.076 1.00 90.25 200 ALA A N 1
ATOM 1565 C CA . ALA A 1 200 ? -37.243 -8.105 52.451 1.00 90.25 200 ALA A CA 1
ATOM 1566 C C . ALA A 1 200 ? -38.221 -6.919 52.507 1.00 90.25 200 ALA A C 1
ATOM 1568 O O . ALA A 1 200 ? -39.240 -7.012 53.184 1.00 90.25 200 ALA A O 1
ATOM 1569 N N . ALA A 1 201 ? -37.987 -5.863 51.721 1.00 87.88 201 ALA A N 1
ATOM 1570 C CA . ALA A 1 201 ? -38.868 -4.696 51.648 1.00 87.88 201 ALA A CA 1
ATOM 1571 C C . ALA A 1 201 ? -40.286 -5.064 51.176 1.00 87.88 201 ALA A C 1
ATOM 1573 O O . ALA A 1 201 ? -41.272 -4.558 51.704 1.00 87.88 201 ALA A O 1
ATOM 1574 N N . ARG A 1 202 ? -40.419 -5.995 50.220 1.00 88.50 202 ARG A N 1
ATOM 1575 C CA . ARG A 1 202 ? -41.728 -6.524 49.800 1.00 88.50 202 ARG A CA 1
ATOM 1576 C C . ARG A 1 202 ? -42.415 -7.334 50.898 1.00 88.50 202 ARG A C 1
ATOM 1578 O O . ARG A 1 202 ? -43.634 -7.259 51.020 1.00 88.50 202 ARG A O 1
ATOM 1585 N N . ALA A 1 203 ? -41.661 -8.105 51.680 1.00 89.56 203 ALA A N 1
ATOM 1586 C CA . ALA A 1 203 ? -42.212 -8.842 52.815 1.00 89.56 203 ALA A CA 1
ATOM 1587 C C . ALA A 1 203 ? -42.698 -7.889 53.921 1.00 89.56 203 ALA A C 1
ATOM 1589 O O . ALA A 1 203 ? -43.784 -8.092 54.460 1.00 89.56 203 ALA A O 1
ATOM 1590 N N . GLU A 1 204 ? -41.941 -6.827 54.210 1.00 87.50 204 GLU A N 1
ATOM 1591 C CA . GLU A 1 204 ? -42.350 -5.762 55.133 1.00 87.50 204 GLU A CA 1
ATOM 1592 C C . GLU A 1 204 ? -43.606 -5.047 54.635 1.00 87.50 204 GLU A C 1
ATOM 1594 O O . GLU A 1 204 ? -44.576 -4.932 55.381 1.00 87.50 204 GLU A O 1
ATOM 1599 N N . LEU A 1 205 ? -43.637 -4.661 53.356 1.00 87.62 205 LEU A N 1
ATOM 1600 C CA . LEU A 1 205 ? -44.813 -4.049 52.745 1.00 87.62 205 LEU A CA 1
ATOM 1601 C C . LEU A 1 205 ? -46.048 -4.955 52.849 1.00 87.62 205 LEU A C 1
ATOM 1603 O O . LEU A 1 205 ? -47.129 -4.486 53.194 1.00 87.62 205 LEU A O 1
ATOM 1607 N N . SER A 1 206 ? -45.892 -6.258 52.589 1.00 88.38 206 SER A N 1
ATOM 1608 C CA . SER A 1 206 ? -46.976 -7.235 52.742 1.00 88.38 206 SER A CA 1
ATOM 1609 C C . SER A 1 206 ? -47.474 -7.300 54.186 1.00 88.38 206 SER A C 1
ATOM 1611 O O . SER A 1 206 ? -48.680 -7.276 54.413 1.00 88.38 206 SER A O 1
ATOM 1613 N N . ALA A 1 207 ? -46.567 -7.333 55.166 1.00 88.62 207 ALA A N 1
ATOM 1614 C CA . ALA A 1 207 ? -46.933 -7.364 56.580 1.00 88.62 207 ALA A CA 1
ATOM 1615 C C . ALA A 1 207 ? -47.654 -6.077 57.022 1.00 88.62 207 ALA A C 1
ATOM 1617 O O . ALA A 1 207 ? -48.588 -6.126 57.826 1.00 88.62 207 ALA A O 1
ATOM 1618 N N . GLU A 1 208 ? -47.256 -4.918 56.493 1.00 86.62 208 GLU A N 1
ATOM 1619 C CA . GLU A 1 208 ? -47.935 -3.649 56.759 1.00 86.62 208 GLU A CA 1
ATOM 1620 C C . GLU A 1 208 ? -49.303 -3.559 56.080 1.00 86.62 208 GLU A C 1
ATOM 1622 O O . GLU A 1 208 ? -50.251 -3.075 56.702 1.00 86.62 208 GLU A O 1
ATOM 1627 N N . ALA A 1 209 ? -49.440 -4.082 54.860 1.00 86.19 209 ALA A N 1
ATOM 1628 C CA . ALA A 1 209 ? -50.720 -4.196 54.166 1.00 86.19 209 ALA A CA 1
ATOM 1629 C C . ALA A 1 209 ? -51.695 -5.119 54.920 1.00 86.19 209 ALA A C 1
ATOM 1631 O O . ALA A 1 209 ? -52.860 -4.760 55.110 1.00 86.19 209 ALA A O 1
ATOM 1632 N N . ASP A 1 210 ? -51.216 -6.260 55.426 1.00 88.31 210 ASP A N 1
ATOM 1633 C CA . ASP A 1 210 ? -52.007 -7.165 56.265 1.00 88.31 210 ASP A CA 1
ATOM 1634 C C . ASP A 1 210 ? -52.453 -6.470 57.561 1.00 88.31 210 ASP A C 1
ATOM 1636 O O . ASP A 1 210 ? -53.636 -6.500 57.917 1.00 88.31 210 ASP A O 1
ATOM 1640 N N . LYS A 1 211 ? -51.538 -5.752 58.229 1.00 88.00 211 LYS A N 1
ATOM 1641 C CA . LYS A 1 211 ? -51.835 -4.982 59.447 1.00 88.00 211 LYS A CA 1
ATOM 1642 C C . LYS A 1 211 ? -52.844 -3.859 59.195 1.00 88.00 211 LYS A C 1
ATOM 1644 O O . LYS A 1 211 ? -53.739 -3.643 60.014 1.00 88.00 211 LYS A O 1
ATOM 1649 N N . LEU A 1 212 ? -52.731 -3.151 58.070 1.00 83.56 212 LEU A N 1
ATOM 1650 C CA . LEU A 1 212 ? -53.719 -2.164 57.631 1.00 83.56 212 LEU A CA 1
ATOM 1651 C C . LEU A 1 212 ? -55.084 -2.814 57.407 1.00 83.56 212 LEU A C 1
ATOM 1653 O O . LEU A 1 212 ? -56.083 -2.291 57.895 1.00 83.56 212 LEU A O 1
ATOM 1657 N N . GLY A 1 213 ? -55.130 -3.973 56.747 1.00 85.75 213 GLY A N 1
ATOM 1658 C CA . GLY A 1 213 ? -56.355 -4.745 56.547 1.00 85.75 213 GLY A CA 1
ATOM 1659 C C . GLY A 1 213 ? -57.012 -5.174 57.863 1.00 85.75 213 GLY A C 1
ATOM 1660 O O . GLY A 1 213 ? -58.227 -5.051 58.017 1.00 85.75 213 GLY A O 1
ATOM 1661 N N . GLU A 1 214 ? -56.230 -5.626 58.844 1.00 87.44 214 GLU A N 1
ATOM 1662 C CA . GLU A 1 214 ? -56.728 -5.955 60.185 1.00 87.44 214 GLU A CA 1
ATOM 1663 C C . GLU A 1 214 ? -57.258 -4.731 60.938 1.00 87.44 214 GLU A C 1
ATOM 1665 O O . GLU A 1 214 ? -58.321 -4.804 61.558 1.00 87.44 214 GLU A O 1
ATOM 1670 N N . MET A 1 215 ? -56.544 -3.602 60.892 1.00 86.50 215 MET A N 1
ATOM 1671 C CA . MET A 1 215 ? -56.993 -2.363 61.532 1.00 86.50 215 MET A CA 1
ATOM 1672 C C . MET A 1 215 ? -58.250 -1.805 60.867 1.00 86.50 215 MET A C 1
ATOM 1674 O O . MET A 1 215 ? -59.162 -1.394 61.577 1.00 86.50 215 MET A O 1
ATOM 1678 N N . GLN A 1 216 ? -58.342 -1.862 59.537 1.00 85.12 216 GLN A N 1
ATOM 1679 C CA . GLN A 1 216 ? -59.536 -1.485 58.781 1.00 85.12 216 GLN A CA 1
ATOM 1680 C C . GLN A 1 216 ? -60.742 -2.325 59.224 1.00 85.12 216 GLN A C 1
ATOM 1682 O O . GLN A 1 216 ? -61.766 -1.765 59.601 1.00 85.12 216 GLN A O 1
ATOM 1687 N N . ARG A 1 217 ? -60.592 -3.657 59.302 1.00 86.25 217 ARG A N 1
ATOM 1688 C CA . ARG A 1 217 ? -61.650 -4.558 59.797 1.00 86.25 217 ARG A CA 1
ATOM 1689 C C . ARG A 1 217 ? -62.069 -4.229 61.232 1.00 86.25 217 ARG A C 1
ATOM 1691 O O . ARG A 1 217 ? -63.261 -4.207 61.514 1.00 86.25 217 ARG A O 1
ATOM 1698 N N . LYS A 1 218 ? -61.120 -3.940 62.134 1.00 84.88 218 LYS A N 1
ATOM 1699 C CA . LYS A 1 218 ? -61.418 -3.527 63.522 1.00 84.88 218 LYS A CA 1
ATOM 1700 C C . LYS A 1 218 ? -62.178 -2.200 63.576 1.00 84.88 218 LYS A C 1
ATOM 1702 O O . LYS A 1 218 ? -63.076 -2.047 64.401 1.00 84.88 218 LYS A O 1
ATOM 1707 N N . LEU A 1 219 ? -61.829 -1.252 62.707 1.00 82.50 219 LEU A N 1
ATOM 1708 C CA . LEU A 1 219 ? -62.479 0.055 62.606 1.00 82.50 219 LEU A CA 1
ATOM 1709 C C . LEU A 1 219 ? -63.911 -0.093 62.061 1.00 82.50 219 LEU A C 1
ATOM 1711 O O . LEU A 1 219 ? -64.848 0.472 62.630 1.00 82.50 219 LEU A O 1
ATOM 1715 N N . ASP A 1 220 ? -64.103 -0.932 61.041 1.00 83.50 220 ASP A N 1
ATOM 1716 C CA . ASP A 1 220 ? -65.414 -1.273 60.476 1.00 83.50 220 ASP A CA 1
ATOM 1717 C C . ASP A 1 220 ? -66.302 -2.019 61.492 1.00 83.50 220 ASP A C 1
ATOM 1719 O O . ASP A 1 220 ? -67.489 -1.727 61.627 1.00 83.50 220 ASP A O 1
ATOM 1723 N N . GLU A 1 221 ? -65.738 -2.950 62.267 1.00 82.56 221 GLU A N 1
ATOM 1724 C CA . GLU A 1 221 ? -66.469 -3.708 63.290 1.00 82.56 221 GLU A CA 1
ATOM 1725 C C . GLU A 1 221 ? -66.866 -2.824 64.486 1.00 82.56 221 GLU A C 1
ATOM 1727 O O . GLU A 1 221 ? -67.980 -2.933 65.006 1.00 82.56 221 GLU A O 1
ATOM 1732 N N . ALA A 1 222 ? -65.988 -1.909 64.909 1.00 76.31 222 ALA A N 1
ATOM 1733 C CA . ALA A 1 222 ? -66.269 -0.967 65.988 1.00 76.31 222 ALA A CA 1
ATOM 1734 C C . ALA A 1 222 ? -67.321 0.083 65.584 1.00 76.31 222 ALA A C 1
ATOM 1736 O O . ALA A 1 222 ? -68.256 0.331 66.346 1.00 76.31 222 ALA A O 1
ATOM 1737 N N . THR A 1 223 ? -67.238 0.636 64.370 1.00 75.12 223 THR A N 1
ATOM 1738 C CA . THR A 1 223 ? -68.246 1.583 63.849 1.00 75.12 223 THR A CA 1
ATOM 1739 C C . THR A 1 223 ? -69.572 0.907 63.476 1.00 75.12 223 THR A C 1
ATOM 1741 O O . THR A 1 223 ? -70.643 1.498 63.645 1.00 75.12 223 THR A O 1
ATOM 1744 N N . GLY A 1 224 ? -69.541 -0.354 63.034 1.00 70.00 224 GLY A N 1
ATOM 1745 C CA . GLY A 1 224 ? -70.729 -1.183 62.815 1.00 70.00 224 GLY A CA 1
ATOM 1746 C C . GLY A 1 224 ? -71.471 -1.525 64.112 1.00 70.00 224 GLY A C 1
ATOM 1747 O O . GLY A 1 224 ? -72.700 -1.438 64.153 1.00 70.00 224 GLY A O 1
ATOM 1748 N N . ARG A 1 225 ? -70.746 -1.841 65.199 1.00 59.78 225 ARG A N 1
ATOM 1749 C CA . ARG A 1 225 ? -71.328 -2.036 66.543 1.00 59.78 225 ARG A CA 1
ATOM 1750 C C . ARG A 1 225 ? -71.942 -0.755 67.107 1.00 59.78 225 ARG A C 1
ATOM 1752 O O . ARG A 1 225 ? -72.997 -0.821 67.731 1.00 59.78 225 ARG A O 1
ATOM 1759 N N . GLU A 1 226 ? -71.328 0.400 66.857 1.00 54.56 226 GLU A N 1
ATOM 1760 C CA . GLU A 1 226 ? -71.822 1.703 67.323 1.00 54.56 226 GLU A CA 1
ATOM 1761 C C . GLU A 1 226 ? -73.153 2.107 66.656 1.00 54.56 226 GLU A C 1
ATOM 1763 O O . GLU A 1 226 ? -74.005 2.717 67.297 1.00 54.56 226 GLU A O 1
ATOM 1768 N N . LYS A 1 227 ? -73.397 1.692 65.402 1.00 57.66 227 LYS A N 1
ATOM 1769 C CA . LYS A 1 227 ? -74.695 1.873 64.720 1.00 57.66 227 LYS A CA 1
ATOM 1770 C C . LYS A 1 227 ? -75.781 0.874 65.141 1.00 57.66 227 LYS A C 1
ATOM 1772 O O . LYS A 1 227 ? -76.957 1.151 64.918 1.00 57.66 227 LYS A O 1
ATOM 1777 N N . ALA A 1 228 ? -75.415 -0.277 65.709 1.00 56.91 228 ALA A N 1
ATOM 1778 C CA . ALA A 1 228 ? -76.347 -1.362 66.031 1.00 56.91 228 ALA A CA 1
ATOM 1779 C C . ALA A 1 228 ? -76.956 -1.285 67.449 1.00 56.91 228 ALA A C 1
ATOM 1781 O O . ALA A 1 228 ? -77.906 -2.012 67.732 1.00 56.91 228 ALA A O 1
ATOM 1782 N N . ALA A 1 229 ? -76.450 -0.422 68.338 1.00 47.97 229 ALA A N 1
ATOM 1783 C CA . ALA A 1 229 ? -76.905 -0.335 69.729 1.00 47.97 229 ALA A CA 1
ATOM 1784 C C . ALA A 1 229 ? -77.684 0.969 70.021 1.00 47.97 229 ALA A C 1
ATOM 1786 O O . ALA A 1 229 ? -77.092 2.050 69.970 1.00 47.97 229 ALA A O 1
ATOM 1787 N N . PRO A 1 230 ? -78.982 0.915 70.389 1.00 45.69 230 PRO A N 1
ATOM 1788 C CA . PRO A 1 230 ? -79.695 2.076 70.902 1.00 45.69 230 PRO A CA 1
ATOM 1789 C C . PRO A 1 230 ? -79.619 2.149 72.443 1.00 45.69 230 PRO A C 1
ATOM 1791 O O . PRO A 1 230 ? -80.266 1.366 73.130 1.00 45.69 230 PRO A O 1
ATOM 1794 N N . GLN A 1 231 ? -78.919 3.181 72.946 1.00 43.12 231 GLN A N 1
ATOM 1795 C CA . GLN A 1 231 ? -79.085 3.839 74.269 1.00 43.12 231 GLN A CA 1
ATOM 1796 C C . GLN A 1 231 ? -78.657 3.063 75.551 1.00 43.12 231 GLN A C 1
ATOM 1798 O O . GLN A 1 231 ? -78.310 1.889 75.484 1.00 43.12 231 GLN A O 1
ATOM 1803 N N . PRO A 1 232 ? -78.651 3.705 76.742 1.00 56.84 232 PRO A N 1
ATOM 1804 C CA . PRO A 1 232 ? -77.731 4.770 77.164 1.00 56.84 232 PRO A CA 1
ATOM 1805 C C . PRO A 1 232 ? -77.054 4.409 78.509 1.00 56.84 232 PRO A C 1
ATOM 1807 O O . PRO A 1 232 ? -77.684 3.804 79.358 1.00 56.84 232 PRO A O 1
ATOM 1810 N N . GLU A 1 233 ? -75.800 4.800 78.750 1.00 42.03 233 GLU A N 1
ATOM 1811 C CA . GLU A 1 233 ? -75.332 5.265 80.071 1.00 42.03 233 GLU A CA 1
ATOM 1812 C C . GLU A 1 233 ? -73.851 5.664 80.031 1.00 42.03 233 GLU A C 1
ATOM 1814 O O . GLU A 1 233 ? -72.984 5.078 79.379 1.00 42.03 233 GLU A O 1
ATOM 1819 N N . SER A 1 234 ? -73.592 6.776 80.700 1.00 52.03 234 SER A N 1
ATOM 1820 C CA . SER A 1 234 ? -72.377 7.568 80.697 1.00 52.03 234 SER A CA 1
ATOM 1821 C C . SER A 1 234 ? -71.234 6.896 81.456 1.00 52.03 234 SER A C 1
ATOM 1823 O O . SER A 1 234 ? -71.169 6.995 82.674 1.00 52.03 234 SER A O 1
ATOM 1825 N N . GLN A 1 235 ? -70.302 6.278 80.730 1.00 47.97 235 GLN A N 1
ATOM 1826 C CA . GLN A 1 235 ? -68.861 6.189 81.061 1.00 47.97 235 GLN A CA 1
ATOM 1827 C C . GLN A 1 235 ? -68.081 5.405 79.991 1.00 47.97 235 GLN A C 1
ATOM 1829 O O . GLN A 1 235 ? -66.868 5.571 79.864 1.00 47.97 235 GLN A O 1
ATOM 1834 N N . THR A 1 236 ? -68.769 4.614 79.166 1.00 47.84 236 THR A N 1
ATOM 1835 C CA . THR A 1 236 ? -68.169 3.783 78.109 1.00 47.84 236 THR A CA 1
ATOM 1836 C C . THR A 1 236 ? -67.911 4.547 76.803 1.00 47.84 236 THR A C 1
ATOM 1838 O O . THR A 1 236 ? -66.863 4.345 76.197 1.00 47.84 236 THR A O 1
ATOM 1841 N N . GLY A 1 237 ? -68.760 5.512 76.422 1.00 51.84 237 GLY A N 1
ATOM 1842 C CA . GLY A 1 237 ? -68.626 6.271 75.159 1.00 51.84 237 GLY A CA 1
ATOM 1843 C C . GLY A 1 237 ? -67.369 7.153 75.027 1.00 51.84 237 GLY A C 1
ATOM 1844 O O . GLY A 1 237 ? -66.891 7.419 73.924 1.00 51.84 237 GLY A O 1
ATOM 1845 N N . LYS A 1 238 ? -66.768 7.591 76.145 1.00 54.97 238 LYS A N 1
ATOM 1846 C CA . LYS A 1 238 ? -65.471 8.301 76.108 1.00 54.97 238 LYS A CA 1
ATOM 1847 C C . LYS A 1 238 ? -64.288 7.354 75.895 1.00 54.97 238 LYS A C 1
ATOM 1849 O O . LYS A 1 238 ? -63.314 7.773 75.281 1.00 54.97 238 LYS A O 1
ATOM 1854 N N . ARG A 1 239 ? -64.373 6.107 76.375 1.00 54.81 239 ARG A N 1
ATOM 1855 C CA . ARG A 1 239 ? -63.328 5.090 76.176 1.00 54.81 239 ARG A CA 1
ATOM 1856 C C . ARG A 1 239 ? -63.363 4.563 74.742 1.00 54.81 239 ARG A C 1
ATOM 1858 O O . ARG A 1 239 ? -62.352 4.645 74.063 1.00 54.81 239 ARG A O 1
ATOM 1865 N N . THR A 1 240 ? -64.547 4.218 74.228 1.00 62.09 240 THR A N 1
ATOM 1866 C CA . THR A 1 240 ? -64.702 3.730 72.846 1.00 62.09 240 THR A CA 1
ATOM 1867 C C . THR A 1 240 ? -64.296 4.764 71.791 1.00 62.09 240 THR A C 1
ATOM 1869 O O . THR A 1 240 ? -63.646 4.401 70.818 1.00 62.09 240 THR A O 1
ATOM 1872 N N . SER A 1 241 ? -64.590 6.060 71.982 1.00 66.25 241 SER A N 1
ATOM 1873 C CA . SER A 1 241 ? -64.133 7.089 71.026 1.00 66.25 241 SER A CA 1
ATOM 1874 C C . SER A 1 241 ? -62.636 7.414 71.136 1.00 66.25 241 SER A C 1
ATOM 1876 O O . SER A 1 241 ? -62.026 7.813 70.145 1.00 66.25 241 SER A O 1
ATOM 1878 N N . GLY A 1 242 ? -62.029 7.236 72.317 1.00 74.25 242 GLY A N 1
ATOM 1879 C CA . GLY A 1 242 ? -60.577 7.314 72.496 1.00 74.25 242 GLY A CA 1
ATOM 1880 C C . GLY A 1 242 ? -59.861 6.163 71.791 1.00 74.25 242 GLY A C 1
ATOM 1881 O O . GLY A 1 242 ? -58.904 6.401 71.058 1.00 74.25 242 GLY A O 1
ATOM 1882 N N . ASP A 1 243 ? -60.392 4.949 71.931 1.00 74.62 243 ASP A N 1
ATOM 1883 C CA . ASP A 1 243 ? -59.866 3.741 71.294 1.00 74.62 243 ASP A CA 1
ATOM 1884 C C . ASP A 1 243 ? -60.018 3.799 69.764 1.00 74.62 243 ASP A C 1
ATOM 1886 O O . ASP A 1 243 ? -59.073 3.502 69.040 1.00 74.62 243 ASP A O 1
ATOM 1890 N N . LEU A 1 244 ? -61.154 4.282 69.247 1.00 77.81 244 LEU A N 1
ATOM 1891 C CA . LEU A 1 244 ? -61.352 4.516 67.808 1.00 77.81 244 LEU A CA 1
ATOM 1892 C C . LEU A 1 244 ? -60.359 5.539 67.236 1.00 77.81 244 LEU A C 1
ATOM 1894 O O . LEU A 1 244 ? -59.822 5.339 66.147 1.00 77.81 244 LEU A O 1
ATOM 1898 N N . LYS A 1 245 ? -60.082 6.626 67.969 1.00 82.44 245 LYS A N 1
ATOM 1899 C CA . LYS A 1 245 ? -59.070 7.617 67.569 1.00 82.44 245 LYS A CA 1
ATOM 1900 C C . LYS A 1 245 ? -57.660 7.036 67.602 1.00 82.44 245 LYS A C 1
ATOM 1902 O O . LYS A 1 245 ? -56.876 7.344 66.710 1.00 82.44 245 LYS A O 1
ATOM 1907 N N . ALA A 1 246 ? -57.349 6.195 68.587 1.00 83.00 246 ALA A N 1
ATOM 1908 C CA . ALA A 1 246 ? -56.068 5.500 68.667 1.00 83.00 246 ALA A CA 1
ATOM 1909 C C . ALA A 1 246 ? -55.884 4.530 67.488 1.00 83.00 246 ALA A C 1
ATOM 1911 O O . ALA A 1 246 ? -54.862 4.592 66.813 1.00 83.00 246 ALA A O 1
ATOM 1912 N N . VAL A 1 247 ? -56.900 3.721 67.166 1.00 82.81 247 VAL A N 1
ATOM 1913 C CA . VAL A 1 247 ? -56.876 2.802 66.014 1.00 82.81 247 VAL A CA 1
ATOM 1914 C C . VAL A 1 247 ? -56.791 3.566 64.687 1.00 82.81 247 VAL A C 1
ATOM 1916 O O . VAL A 1 247 ? -56.056 3.154 63.795 1.00 82.81 247 VAL A O 1
ATOM 1919 N N . SER A 1 248 ? -57.478 4.707 64.548 1.00 82.00 248 SER A N 1
ATOM 1920 C CA . SER A 1 248 ? -57.354 5.569 63.361 1.00 82.00 248 SER A CA 1
ATOM 1921 C C . SER A 1 248 ? -55.948 6.155 63.221 1.00 82.00 248 SER A C 1
ATOM 1923 O O . SER A 1 248 ? -55.381 6.114 62.135 1.00 82.00 248 SER A O 1
ATOM 1925 N N . ALA A 1 249 ? -55.362 6.661 64.310 1.00 85.81 249 ALA A N 1
ATOM 1926 C CA . ALA A 1 249 ? -54.003 7.198 64.297 1.00 85.81 249 ALA A CA 1
ATOM 1927 C C . ALA A 1 249 ? -52.959 6.108 63.999 1.00 85.81 249 ALA A C 1
ATOM 1929 O O . ALA A 1 249 ? -52.008 6.348 63.256 1.00 85.81 249 ALA A O 1
ATOM 1930 N N . GLU A 1 250 ? -53.144 4.893 64.526 1.00 84.31 250 GLU A N 1
ATOM 1931 C CA . GLU A 1 250 ? -52.301 3.744 64.190 1.00 84.31 250 GLU A CA 1
ATOM 1932 C C . GLU A 1 250 ? -52.457 3.315 62.727 1.00 84.31 250 GLU A C 1
ATOM 1934 O O . GLU A 1 250 ? -51.451 2.979 62.096 1.00 84.31 250 GLU A O 1
ATOM 1939 N N . ARG A 1 251 ? -53.676 3.372 62.170 1.00 83.75 251 ARG A N 1
ATOM 1940 C CA . ARG A 1 251 ? -53.941 3.120 60.746 1.00 83.75 251 ARG A CA 1
ATOM 1941 C C . ARG A 1 251 ? -53.220 4.124 59.862 1.00 83.75 251 ARG A C 1
ATOM 1943 O O . ARG A 1 251 ? -52.537 3.713 58.932 1.00 83.75 251 ARG A O 1
ATOM 1950 N N . ASP A 1 252 ? -53.332 5.412 60.159 1.00 84.81 252 ASP A N 1
ATOM 1951 C CA . ASP A 1 252 ? -52.677 6.452 59.365 1.00 84.81 252 ASP A CA 1
ATOM 1952 C C . ASP A 1 252 ? -51.146 6.341 59.477 1.00 84.81 252 ASP A C 1
ATOM 1954 O O . ASP A 1 252 ? -50.448 6.384 58.466 1.00 84.81 252 ASP A O 1
ATOM 1958 N N . ALA A 1 253 ? -50.617 6.039 60.668 1.00 85.00 253 ALA A N 1
ATOM 1959 C CA . ALA A 1 253 ? -49.196 5.743 60.846 1.00 85.00 253 ALA A CA 1
ATOM 1960 C C . ALA A 1 253 ? -48.742 4.477 60.093 1.00 85.00 253 ALA A C 1
ATOM 1962 O O . ALA A 1 253 ? -47.607 4.423 59.627 1.00 85.00 253 ALA A O 1
ATOM 1963 N N . ALA A 1 254 ? -49.578 3.440 59.980 1.00 82.50 254 ALA A N 1
ATOM 1964 C CA . ALA A 1 254 ? -49.265 2.256 59.177 1.00 82.50 254 ALA A CA 1
ATOM 1965 C C . ALA A 1 254 ? -49.346 2.536 57.670 1.00 82.50 254 ALA A C 1
ATOM 1967 O O . ALA A 1 254 ? -48.511 2.034 56.929 1.00 82.50 254 ALA A O 1
ATOM 1968 N N . ALA A 1 255 ? -50.279 3.380 57.227 1.00 84.88 255 ALA A N 1
ATOM 1969 C CA . ALA A 1 255 ? -50.366 3.817 55.837 1.00 84.88 255 ALA A CA 1
ATOM 1970 C C . ALA A 1 255 ? -49.131 4.634 55.435 1.00 84.88 255 ALA A C 1
ATOM 1972 O O . ALA A 1 255 ? -48.555 4.400 54.376 1.00 84.88 255 ALA A O 1
ATOM 1973 N N . GLU A 1 256 ? -48.656 5.531 56.304 1.00 89.06 256 GLU A N 1
ATOM 1974 C CA . GLU A 1 256 ? -47.405 6.250 56.061 1.00 89.06 256 GLU A CA 1
ATOM 1975 C C . GLU A 1 256 ? -46.199 5.311 55.964 1.00 89.06 256 GLU A C 1
ATOM 1977 O O . GLU A 1 256 ? -45.355 5.498 55.087 1.00 89.06 256 GLU A O 1
ATOM 1982 N N . ARG A 1 257 ? -46.099 4.292 56.830 1.00 87.00 257 ARG A N 1
ATOM 1983 C CA . ARG A 1 257 ? -45.007 3.314 56.716 1.00 87.00 257 ARG A CA 1
ATOM 1984 C C . ARG A 1 257 ? -45.104 2.510 55.414 1.00 87.00 257 ARG A C 1
ATOM 1986 O O . ARG A 1 257 ? -44.093 2.424 54.720 1.00 87.00 257 ARG A O 1
ATOM 1993 N N . ALA A 1 258 ? -46.309 2.101 55.006 1.00 83.19 258 ALA A N 1
ATOM 1994 C CA . ALA A 1 258 ? -46.523 1.352 53.768 1.00 83.19 258 ALA A CA 1
ATOM 1995 C C . ALA A 1 258 ? -46.106 2.167 52.534 1.00 83.19 258 ALA A C 1
ATOM 1997 O O . ALA A 1 258 ? -45.391 1.665 51.674 1.00 83.19 258 ALA A O 1
ATOM 1998 N N . THR A 1 259 ? -46.446 3.461 52.485 1.00 87.12 259 THR A N 1
ATOM 1999 C CA . THR A 1 259 ? -46.004 4.344 51.387 1.00 87.12 259 THR A CA 1
ATOM 2000 C C . THR A 1 259 ? -44.483 4.528 51.340 1.00 87.12 259 THR A C 1
ATOM 2002 O O . THR A 1 259 ? -43.903 4.593 50.257 1.00 87.12 259 THR A O 1
ATOM 2005 N N . ARG A 1 260 ? -43.803 4.571 52.497 1.00 88.06 260 ARG A N 1
ATOM 2006 C CA . ARG A 1 260 ? -42.331 4.623 52.551 1.00 88.06 260 ARG A CA 1
ATOM 2007 C C . ARG A 1 260 ? -41.710 3.297 52.110 1.00 88.06 260 ARG A C 1
ATOM 2009 O O . ARG A 1 260 ? -40.712 3.316 51.396 1.00 88.06 260 ARG A O 1
ATOM 2016 N N . ALA A 1 261 ? -42.303 2.169 52.497 1.00 86.06 261 ALA A N 1
ATOM 2017 C CA . ALA A 1 261 ? -41.863 0.841 52.078 1.00 86.06 261 ALA A CA 1
ATOM 2018 C C . ALA A 1 261 ? -42.059 0.622 50.565 1.00 86.06 261 ALA A C 1
ATOM 2020 O O . ALA A 1 261 ? -41.166 0.094 49.905 1.00 86.06 261 ALA A O 1
ATOM 2021 N N . GLU A 1 262 ? -43.170 1.095 49.990 1.00 88.94 262 GLU A N 1
ATOM 2022 C CA . GLU A 1 262 ? -43.409 1.121 48.539 1.00 88.94 262 GLU A CA 1
ATOM 2023 C C . GLU A 1 262 ? -42.370 1.965 47.800 1.00 88.94 262 GLU A C 1
ATOM 2025 O O . GLU A 1 262 ? -41.793 1.496 46.817 1.00 88.94 262 GLU A O 1
ATOM 2030 N N . ALA A 1 263 ? -42.097 3.181 48.282 1.00 90.75 263 ALA A N 1
ATOM 2031 C CA . ALA A 1 263 ? -41.081 4.051 47.694 1.00 90.75 263 ALA A CA 1
ATOM 2032 C C . ALA A 1 263 ? -39.692 3.393 47.726 1.00 90.75 263 ALA A C 1
ATOM 2034 O O . ALA A 1 263 ? -39.011 3.338 46.704 1.00 90.75 263 ALA A O 1
ATOM 2035 N N . HIS A 1 264 ? -39.314 2.800 48.860 1.00 86.56 264 HIS A N 1
ATOM 2036 C CA . HIS A 1 264 ? -38.044 2.091 49.007 1.00 86.56 264 HIS A CA 1
ATOM 2037 C C . HIS A 1 264 ? -37.949 0.856 48.090 1.00 86.56 264 HIS A C 1
ATOM 2039 O O . HIS A 1 264 ? -36.926 0.625 47.445 1.00 86.56 264 HIS A O 1
ATOM 2045 N N . ALA A 1 265 ? -39.028 0.077 47.958 1.00 86.94 265 ALA A N 1
ATOM 2046 C CA . ALA A 1 265 ? -39.073 -1.052 47.030 1.00 86.94 265 ALA A CA 1
ATOM 2047 C C . ALA A 1 265 ? -38.966 -0.605 45.558 1.00 86.94 265 ALA A C 1
ATOM 2049 O O . ALA A 1 265 ? -38.328 -1.291 44.756 1.00 86.94 265 ALA A O 1
ATOM 2050 N N . ALA A 1 266 ? -39.559 0.538 45.199 1.00 91.19 266 ALA A N 1
ATOM 2051 C CA . ALA A 1 266 ? -39.450 1.118 43.862 1.00 91.19 266 ALA A CA 1
ATOM 2052 C C . ALA A 1 266 ? -38.024 1.613 43.557 1.00 91.19 266 ALA A C 1
ATOM 2054 O O . ALA A 1 266 ? -37.522 1.372 42.458 1.00 91.19 266 ALA A O 1
ATOM 2055 N N . GLU A 1 267 ? -37.344 2.236 44.523 1.00 92.94 267 GLU A N 1
ATOM 2056 C CA . GLU A 1 267 ? -35.937 2.641 44.398 1.00 92.94 267 GLU A CA 1
ATOM 2057 C C . GLU A 1 267 ? -35.019 1.432 44.167 1.00 92.94 267 GLU A C 1
ATOM 2059 O O . GLU A 1 267 ? -34.209 1.437 43.238 1.00 92.94 267 GLU A O 1
ATOM 2064 N N . LEU A 1 268 ? -35.184 0.359 44.949 1.00 91.06 268 LEU A N 1
ATOM 2065 C CA . LEU A 1 268 ? -34.411 -0.877 44.779 1.00 91.06 268 LEU A CA 1
ATOM 2066 C C . LEU A 1 268 ? -34.675 -1.552 43.423 1.00 91.06 268 LEU A C 1
ATOM 2068 O O . LEU A 1 268 ? -33.749 -2.074 42.801 1.00 91.06 268 LEU A O 1
ATOM 2072 N N . GLN A 1 269 ? -35.918 -1.514 42.931 1.00 91.00 269 GLN A N 1
ATOM 2073 C CA . GLN A 1 269 ? -36.255 -2.022 41.599 1.00 91.00 269 GLN A CA 1
ATOM 2074 C C . GLN A 1 269 ? -35.575 -1.194 40.497 1.00 91.00 269 GLN A C 1
ATOM 2076 O O . GLN A 1 269 ? -35.015 -1.766 39.564 1.00 91.00 269 GLN A O 1
ATOM 2081 N N . ALA A 1 270 ? -35.558 0.136 40.626 1.00 92.81 270 ALA A N 1
ATOM 2082 C CA . ALA A 1 270 ? -34.873 1.015 39.681 1.00 92.81 270 ALA A CA 1
ATOM 2083 C C . ALA A 1 270 ? -33.350 0.787 39.672 1.00 92.81 270 ALA A C 1
ATOM 2085 O O . ALA A 1 270 ? -32.736 0.802 38.603 1.00 92.81 270 ALA A O 1
ATOM 2086 N N . MET A 1 271 ? -32.742 0.518 40.835 1.00 91.50 271 MET A N 1
ATOM 2087 C CA . MET A 1 271 ? -31.325 0.140 40.930 1.00 91.50 271 MET A CA 1
ATOM 2088 C C . MET A 1 271 ? -31.032 -1.182 40.205 1.00 91.50 271 MET A C 1
ATOM 2090 O O . MET A 1 271 ? -30.068 -1.258 39.444 1.00 91.50 271 MET A O 1
ATOM 2094 N N . LEU A 1 272 ? -31.876 -2.207 40.379 1.00 90.38 272 LEU A N 1
ATOM 2095 C CA . LEU A 1 272 ? -31.746 -3.485 39.662 1.00 90.38 272 LEU A CA 1
ATOM 2096 C C . LEU A 1 272 ? -31.834 -3.307 38.142 1.00 90.38 272 LEU A C 1
ATOM 2098 O O . LEU A 1 272 ? -31.018 -3.869 37.405 1.00 90.38 272 LEU A O 1
ATOM 2102 N N . ASP A 1 273 ? -32.793 -2.506 37.677 1.00 91.06 273 ASP A N 1
ATOM 2103 C CA . ASP A 1 273 ? -32.964 -2.212 36.255 1.00 91.06 273 ASP A CA 1
ATOM 2104 C C . ASP A 1 273 ? -31.756 -1.437 35.694 1.00 91.06 273 ASP A C 1
ATOM 2106 O O . ASP A 1 273 ? -31.318 -1.707 34.572 1.00 91.06 273 ASP A O 1
ATOM 2110 N N . GLY A 1 274 ? -31.182 -0.510 36.473 1.00 91.19 274 GLY A N 1
ATOM 2111 C CA . GLY A 1 274 ? -29.957 0.224 36.137 1.00 91.19 274 GLY A CA 1
ATOM 2112 C C . GLY A 1 274 ? -28.747 -0.698 35.959 1.00 91.19 274 GLY A C 1
ATOM 2113 O O . GLY A 1 274 ? -28.132 -0.705 34.892 1.00 91.19 274 GLY A O 1
ATOM 2114 N N . LEU A 1 275 ? -28.490 -1.563 36.944 1.00 90.12 275 LEU A N 1
ATOM 2115 C CA . LEU A 1 275 ? -27.431 -2.581 36.892 1.00 90.12 275 LEU A CA 1
ATOM 2116 C C . LEU A 1 275 ? -27.608 -3.542 35.702 1.00 90.12 275 LEU A C 1
ATOM 2118 O O . LEU A 1 275 ? -26.642 -3.966 35.064 1.00 90.12 275 LEU A O 1
ATOM 2122 N N . GLY A 1 276 ? -28.857 -3.880 35.364 1.00 88.81 276 GLY A N 1
ATOM 2123 C CA . GLY A 1 276 ? -29.178 -4.675 34.180 1.00 88.81 276 GLY A CA 1
ATOM 2124 C C . GLY A 1 276 ? -28.758 -4.002 32.868 1.00 88.81 276 GLY A C 1
ATOM 2125 O O . GLY A 1 276 ? -28.222 -4.672 31.982 1.00 88.81 276 GLY A O 1
ATOM 2126 N N . ARG A 1 277 ? -28.954 -2.682 32.743 1.00 91.19 277 ARG A N 1
ATOM 2127 C CA . ARG A 1 277 ? -28.549 -1.910 31.553 1.00 91.19 277 ARG A CA 1
ATOM 2128 C C . ARG A 1 277 ? -27.033 -1.805 31.427 1.00 91.19 277 ARG A C 1
ATOM 2130 O O . ARG A 1 277 ? -26.516 -2.036 30.337 1.00 91.19 277 ARG A O 1
ATOM 2137 N N . GLU A 1 278 ? -26.333 -1.529 32.525 1.00 90.44 278 GLU A N 1
ATOM 2138 C CA . GLU A 1 278 ? -24.864 -1.448 32.551 1.00 90.44 278 GLU A CA 1
ATOM 2139 C C . GLU A 1 278 ? -24.222 -2.769 32.108 1.00 90.44 278 GLU A C 1
ATOM 2141 O O . GLU A 1 278 ? -23.347 -2.787 31.242 1.00 90.44 278 GLU A O 1
ATOM 2146 N N . ARG A 1 279 ? -24.741 -3.905 32.592 1.00 87.75 279 ARG A N 1
ATOM 2147 C CA . ARG A 1 279 ? -24.294 -5.240 32.165 1.00 87.75 279 ARG A CA 1
ATOM 2148 C C . ARG A 1 279 ? -24.479 -5.483 30.664 1.00 87.75 279 ARG A C 1
ATOM 2150 O O . ARG A 1 279 ? -23.627 -6.104 30.027 1.00 87.75 279 ARG A O 1
ATOM 2157 N N . VAL A 1 280 ? -25.596 -5.038 30.085 1.00 88.44 280 VAL A N 1
ATOM 2158 C CA . VAL A 1 280 ? -25.835 -5.150 28.634 1.00 88.44 280 VAL A CA 1
ATOM 2159 C C . VAL A 1 280 ? -24.867 -4.258 27.856 1.00 88.44 280 VAL A C 1
ATOM 2161 O O . VAL A 1 280 ? -24.317 -4.699 26.845 1.00 88.44 280 VAL A O 1
ATOM 2164 N N . GLN A 1 281 ? -24.618 -3.041 28.341 1.00 89.25 281 GLN A N 1
ATOM 2165 C CA . GLN A 1 281 ? -23.688 -2.105 27.719 1.00 89.25 281 GLN A CA 1
ATOM 2166 C C . GLN A 1 281 ? -22.257 -2.660 27.691 1.00 89.25 281 GLN A C 1
ATOM 2168 O O . GLN A 1 281 ? -21.670 -2.740 26.612 1.00 89.25 281 GLN A O 1
ATOM 2173 N N . LEU A 1 282 ? -21.734 -3.142 28.822 1.00 85.50 282 LEU A N 1
ATOM 2174 C CA . LEU A 1 282 ? -20.383 -3.713 28.905 1.00 85.50 282 LEU A CA 1
ATOM 2175 C C . LEU A 1 282 ? -20.182 -4.883 27.931 1.00 85.50 282 LEU A C 1
ATOM 2177 O O . LEU A 1 282 ? -19.181 -4.944 27.215 1.00 85.50 282 LEU A O 1
ATOM 2181 N N . ARG A 1 283 ? -21.175 -5.773 27.817 1.00 86.00 283 ARG A N 1
ATOM 2182 C CA . ARG A 1 283 ? -21.142 -6.878 26.844 1.00 86.00 283 ARG A CA 1
ATOM 2183 C C . ARG A 1 283 ? -21.115 -6.397 25.400 1.00 86.00 283 ARG A C 1
ATOM 2185 O O . ARG A 1 283 ? -20.453 -7.012 24.563 1.00 86.00 283 ARG A O 1
ATOM 2192 N N . SER A 1 284 ? -21.844 -5.325 25.094 1.00 88.19 284 SER A N 1
ATOM 2193 C CA . SER A 1 284 ? -21.869 -4.749 23.749 1.00 88.19 284 SER A CA 1
ATOM 2194 C C . SER A 1 284 ? -20.522 -4.125 23.370 1.00 88.19 284 SER A C 1
ATOM 2196 O O . SER A 1 284 ? -20.037 -4.348 22.261 1.00 88.19 284 SER A O 1
ATOM 2198 N N . GLU A 1 285 ? -19.872 -3.433 24.309 1.00 85.81 285 GLU A N 1
ATOM 2199 C CA . GLU A 1 285 ? -18.547 -2.836 24.123 1.00 85.81 285 GLU A CA 1
ATOM 2200 C C . GLU A 1 285 ? -17.475 -3.919 23.930 1.00 85.81 285 GLU A C 1
ATOM 2202 O O . GLU A 1 285 ? -16.701 -3.866 22.970 1.00 85.81 285 GLU A O 1
ATOM 2207 N N . ALA A 1 286 ? -17.494 -4.969 24.760 1.00 82.12 286 ALA A N 1
ATOM 2208 C CA . ALA A 1 286 ? -16.617 -6.128 24.600 1.00 82.12 286 ALA A CA 1
ATOM 2209 C C . ALA A 1 286 ? -16.841 -6.841 23.251 1.00 82.12 286 ALA A C 1
ATOM 2211 O O . ALA A 1 286 ? -15.885 -7.228 22.576 1.00 82.12 286 ALA A O 1
ATOM 2212 N N . GLY A 1 287 ? -18.098 -6.980 22.815 1.00 85.94 287 GLY A N 1
ATOM 2213 C CA . GLY A 1 287 ? -18.445 -7.530 21.503 1.00 85.94 287 GLY A CA 1
ATOM 2214 C C . GLY A 1 287 ? -17.900 -6.697 20.337 1.00 85.94 287 GLY A C 1
ATOM 2215 O O . GLY A 1 287 ? -17.335 -7.253 19.394 1.00 85.94 287 GLY A O 1
ATOM 2216 N N . ALA A 1 288 ? -18.005 -5.368 20.415 1.00 88.62 288 ALA A N 1
ATOM 2217 C CA . ALA A 1 288 ? -17.480 -4.461 19.396 1.00 88.62 288 ALA A CA 1
ATOM 2218 C C . ALA A 1 288 ? -15.948 -4.536 19.281 1.00 88.62 288 ALA A C 1
ATOM 2220 O O . ALA A 1 288 ? -15.413 -4.538 18.169 1.00 88.62 288 ALA A O 1
ATOM 2221 N N . LEU A 1 289 ? -15.239 -4.646 20.410 1.00 84.88 289 LEU A N 1
ATOM 2222 C CA . LEU A 1 289 ? -13.787 -4.838 20.417 1.00 84.88 289 LEU A CA 1
ATOM 2223 C C . LEU A 1 289 ? -13.387 -6.184 19.795 1.00 84.88 289 LEU A C 1
ATOM 2225 O O . LEU A 1 289 ? -12.497 -6.210 18.945 1.00 84.88 289 LEU A O 1
ATOM 2229 N N . ARG A 1 290 ? -14.085 -7.285 20.125 1.00 88.94 290 ARG A N 1
ATOM 2230 C CA . ARG A 1 290 ? -13.846 -8.601 19.495 1.00 88.94 290 ARG A CA 1
ATOM 2231 C C . ARG A 1 290 ? -13.993 -8.536 17.970 1.00 88.94 290 ARG A C 1
ATOM 2233 O O . ARG A 1 290 ? -13.105 -9.000 17.259 1.00 88.94 290 ARG A O 1
ATOM 2240 N N . ALA A 1 291 ? -15.049 -7.893 17.467 1.00 89.31 291 ALA A N 1
ATOM 2241 C CA . ALA A 1 291 ? -15.274 -7.736 16.027 1.00 89.31 291 ALA A CA 1
ATOM 2242 C C . ALA A 1 291 ? -14.171 -6.910 15.334 1.00 89.31 291 ALA A C 1
ATOM 2244 O O . ALA A 1 291 ? -13.740 -7.241 14.227 1.00 89.31 291 ALA A O 1
ATOM 2245 N N . ARG A 1 292 ? -13.671 -5.848 15.986 1.00 84.50 292 ARG A N 1
ATOM 2246 C CA . ARG A 1 292 ? -12.544 -5.051 15.467 1.00 84.50 292 ARG A CA 1
ATOM 2247 C C . ARG A 1 292 ? -11.260 -5.874 15.375 1.00 84.50 292 ARG A C 1
ATOM 2249 O O . ARG A 1 292 ? -10.592 -5.822 14.342 1.00 84.50 292 A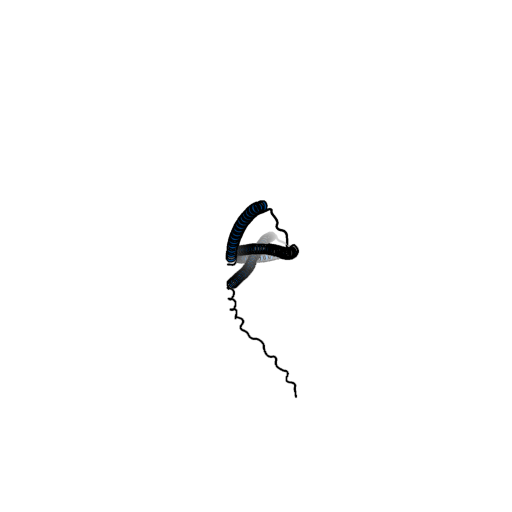RG A O 1
ATOM 2256 N N . VAL A 1 293 ? -10.942 -6.656 16.409 1.00 90.56 293 VAL A N 1
ATOM 2257 C CA . VAL A 1 293 ? -9.767 -7.544 16.417 1.00 90.56 293 VAL A CA 1
ATOM 2258 C C . VAL A 1 293 ? -9.867 -8.597 15.312 1.00 90.56 293 VAL A C 1
ATOM 2260 O O . VAL A 1 293 ? -8.897 -8.812 14.585 1.00 90.56 293 VAL A O 1
ATOM 2263 N N . GLU A 1 294 ? -11.036 -9.207 15.115 1.00 91.50 294 GLU A N 1
ATOM 2264 C CA . GLU A 1 294 ? -11.254 -10.193 14.051 1.00 91.50 294 GLU A CA 1
ATOM 2265 C C . GLU A 1 294 ? -11.090 -9.578 12.649 1.00 91.50 294 GLU A C 1
ATOM 2267 O O . GLU A 1 294 ? -10.371 -10.121 11.805 1.00 91.50 294 GLU A O 1
ATOM 2272 N N . SER A 1 295 ? -11.658 -8.388 12.421 1.00 89.69 295 SER A N 1
ATOM 2273 C CA . SER A 1 295 ? -11.507 -7.644 11.163 1.00 89.69 295 SER A CA 1
ATOM 2274 C C . SER A 1 295 ? -10.044 -7.307 10.856 1.00 89.69 295 SER A C 1
ATOM 2276 O O . SER A 1 295 ? -9.579 -7.508 9.730 1.00 89.69 295 SER A O 1
ATOM 2278 N N . LEU A 1 296 ? -9.295 -6.810 11.845 1.00 84.00 296 LEU A N 1
ATOM 2279 C CA . LEU A 1 296 ? -7.875 -6.485 11.675 1.00 84.00 296 LEU A CA 1
ATOM 2280 C C . LEU A 1 296 ? -7.017 -7.734 11.489 1.00 84.00 296 LEU A C 1
ATOM 2282 O O . LEU A 1 296 ? -6.099 -7.723 10.674 1.00 84.00 296 LEU A O 1
ATOM 2286 N N . THR A 1 297 ? -7.351 -8.833 12.161 1.00 85.88 297 THR A N 1
ATOM 2287 C CA . THR A 1 297 ? -6.677 -10.122 11.962 1.00 85.88 297 THR A CA 1
ATOM 2288 C C . THR A 1 297 ? -6.892 -10.640 10.538 1.00 85.88 297 THR A C 1
ATOM 2290 O O . THR A 1 297 ? -5.939 -11.060 9.882 1.00 85.88 297 THR A O 1
ATOM 2293 N N . SER A 1 298 ? -8.116 -10.535 10.009 1.00 87.44 298 SER A N 1
ATOM 2294 C CA . SER A 1 298 ? -8.426 -10.863 8.612 1.00 87.44 298 SER A CA 1
ATOM 2295 C C . SER A 1 298 ? -7.671 -9.966 7.619 1.00 87.44 298 SER A C 1
ATOM 2297 O O . SER A 1 298 ? -7.138 -10.447 6.615 1.00 87.44 298 SER A O 1
ATOM 2299 N N . ALA A 1 299 ? -7.584 -8.661 7.890 1.00 82.69 299 ALA A N 1
ATOM 2300 C CA . ALA A 1 299 ? -6.794 -7.732 7.080 1.00 82.69 299 ALA A CA 1
ATOM 2301 C C . ALA A 1 299 ? -5.293 -8.076 7.111 1.00 82.69 299 ALA A C 1
ATOM 2303 O O . ALA A 1 299 ? -4.656 -8.120 6.060 1.00 82.69 299 ALA A O 1
ATOM 2304 N N . ALA A 1 300 ? -4.745 -8.411 8.281 1.00 80.50 300 ALA A N 1
ATOM 2305 C CA . ALA A 1 300 ? -3.351 -8.819 8.439 1.00 80.50 300 ALA A CA 1
ATOM 2306 C C . ALA A 1 300 ? -3.029 -10.130 7.699 1.00 80.50 300 ALA A C 1
ATOM 2308 O O . ALA A 1 300 ? -1.947 -10.275 7.132 1.00 80.50 300 ALA A O 1
ATOM 2309 N N . SER A 1 301 ? -3.954 -11.093 7.667 1.00 83.19 301 SER A N 1
ATOM 2310 C CA . SER A 1 301 ? -3.788 -12.323 6.880 1.00 83.19 301 SER A CA 1
ATOM 2311 C C . SER A 1 301 ? -3.795 -12.055 5.373 1.00 83.19 301 SER A C 1
ATOM 2313 O O . SER A 1 301 ? -2.947 -12.589 4.664 1.00 83.19 301 SER A O 1
ATOM 2315 N N . ARG A 1 302 ? -4.671 -11.166 4.887 1.00 84.19 302 ARG A N 1
ATOM 2316 C CA . ARG A 1 302 ? -4.661 -10.730 3.478 1.00 84.19 302 ARG A CA 1
ATOM 2317 C C . ARG A 1 302 ? -3.367 -10.009 3.102 1.00 84.19 302 ARG A C 1
ATOM 2319 O O . ARG A 1 302 ? -2.799 -10.297 2.058 1.00 84.19 302 ARG A O 1
ATOM 2326 N N . ALA A 1 303 ? -2.871 -9.128 3.970 1.00 77.94 303 ALA A N 1
ATOM 2327 C CA . ALA A 1 303 ? -1.601 -8.440 3.749 1.00 77.94 303 ALA A CA 1
ATOM 2328 C C . ALA A 1 303 ? -0.419 -9.419 3.649 1.00 77.94 303 ALA A C 1
ATOM 2330 O O . ALA A 1 303 ? 0.455 -9.232 2.810 1.00 77.94 303 ALA A O 1
ATOM 2331 N N . ARG A 1 304 ? -0.406 -10.487 4.462 1.00 82.44 304 ARG A N 1
ATOM 2332 C CA . ARG A 1 304 ? 0.607 -11.551 4.360 1.00 82.44 304 ARG A CA 1
ATOM 2333 C C . ARG A 1 304 ? 0.564 -12.267 3.009 1.00 82.44 304 ARG A C 1
ATOM 2335 O O . ARG A 1 304 ? 1.607 -12.373 2.380 1.00 82.44 304 ARG A O 1
ATOM 2342 N N . SER A 1 305 ? -0.627 -12.647 2.543 1.00 85.38 305 SER A N 1
ATOM 2343 C CA . SER A 1 305 ? -0.814 -13.279 1.226 1.00 85.38 305 SER A CA 1
ATOM 2344 C C . SER A 1 305 ? -0.287 -12.407 0.082 1.00 85.38 305 SER A C 1
ATOM 2346 O O . SER A 1 305 ? 0.414 -12.897 -0.791 1.00 85.38 305 SER A O 1
ATOM 2348 N N . LEU A 1 306 ? -0.571 -11.099 0.103 1.00 80.12 306 LEU A N 1
ATOM 2349 C CA . LEU A 1 306 ? -0.110 -10.177 -0.945 1.00 80.12 306 LEU A CA 1
ATOM 2350 C C . LEU A 1 306 ? 1.414 -10.003 -0.964 1.00 80.12 306 LEU A C 1
ATOM 2352 O O . LEU A 1 306 ? 1.995 -9.788 -2.024 1.00 80.12 306 LEU A O 1
ATOM 2356 N N . ILE A 1 307 ? 2.064 -10.069 0.200 1.00 78.75 307 ILE A N 1
ATOM 2357 C CA . ILE A 1 307 ? 3.528 -10.002 0.290 1.00 78.75 307 ILE A CA 1
ATOM 2358 C C . ILE A 1 307 ? 4.148 -11.292 -0.248 1.00 78.75 307 ILE A C 1
ATOM 2360 O O . ILE A 1 307 ? 5.103 -11.211 -1.010 1.00 78.75 307 ILE A O 1
ATOM 2364 N N . GLU A 1 308 ? 3.588 -12.455 0.094 1.00 84.75 308 GLU A N 1
ATOM 2365 C CA . GLU A 1 308 ? 4.033 -13.745 -0.452 1.00 84.75 308 GLU A CA 1
ATOM 2366 C C . GLU A 1 308 ? 3.904 -13.768 -1.984 1.00 84.75 308 GLU A C 1
ATOM 2368 O O . GLU A 1 308 ? 4.878 -14.065 -2.668 1.00 84.75 308 GLU A O 1
ATOM 2373 N N . GLU A 1 309 ? 2.773 -13.317 -2.538 1.00 81.88 309 GLU A N 1
ATOM 2374 C CA . GLU A 1 309 ? 2.599 -13.167 -3.992 1.00 81.88 309 GLU A CA 1
ATOM 2375 C C . GLU A 1 309 ? 3.622 -12.193 -4.611 1.00 81.88 309 GLU A C 1
ATOM 2377 O O . GLU A 1 309 ? 4.146 -12.433 -5.701 1.00 81.88 309 GLU A O 1
ATOM 2382 N N . ALA A 1 310 ? 3.941 -11.087 -3.930 1.00 77.19 310 ALA A N 1
ATOM 2383 C CA . ALA A 1 310 ? 4.939 -10.129 -4.403 1.00 77.19 310 ALA A CA 1
ATOM 2384 C C . ALA A 1 310 ? 6.370 -10.698 -4.373 1.00 77.19 310 ALA A C 1
ATOM 2386 O O . ALA A 1 310 ? 7.163 -10.412 -5.278 1.00 77.19 310 ALA A O 1
ATOM 2387 N N . ASP A 1 311 ? 6.702 -11.498 -3.360 1.00 79.31 311 ASP A N 1
ATOM 2388 C CA . ASP A 1 311 ? 7.991 -12.177 -3.232 1.00 79.31 311 ASP A CA 1
ATOM 2389 C C . ASP A 1 311 ? 8.138 -13.305 -4.263 1.00 79.31 311 ASP A C 1
ATOM 2391 O O . ASP A 1 311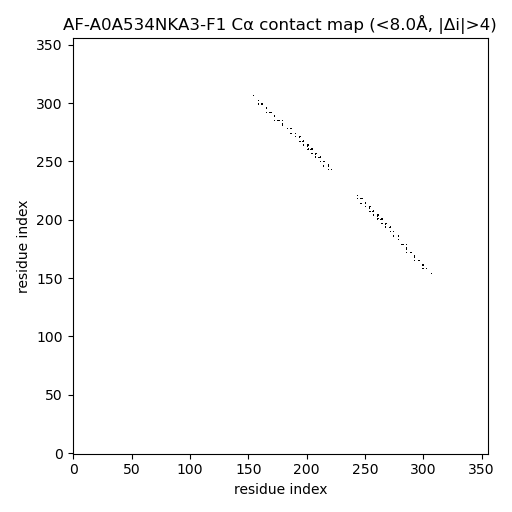 ? 9.200 -13.418 -4.885 1.00 79.31 311 ASP A O 1
ATOM 2395 N N . ASP A 1 312 ? 7.070 -14.057 -4.539 1.00 81.31 312 ASP A N 1
ATOM 2396 C CA . ASP A 1 312 ? 7.026 -15.061 -5.606 1.00 81.31 312 ASP A CA 1
ATOM 2397 C C . ASP A 1 312 ? 7.285 -14.409 -6.970 1.00 81.31 312 ASP A C 1
ATOM 2399 O O . ASP A 1 312 ? 8.227 -14.789 -7.671 1.00 81.31 312 ASP A O 1
ATOM 2403 N N . LEU A 1 313 ? 6.564 -13.330 -7.301 1.00 77.06 313 LEU A N 1
ATOM 2404 C CA . LEU A 1 313 ? 6.781 -12.565 -8.537 1.00 77.06 313 LEU A CA 1
ATOM 2405 C C . LEU A 1 313 ? 8.201 -11.982 -8.628 1.00 77.06 313 LEU A C 1
ATOM 2407 O O . LEU A 1 313 ? 8.794 -11.904 -9.712 1.00 77.06 313 LEU A O 1
ATOM 2411 N N . ARG A 1 314 ? 8.776 -11.563 -7.495 1.00 76.75 314 ARG A N 1
ATOM 2412 C CA . ARG A 1 314 ? 10.163 -11.091 -7.426 1.00 76.75 314 ARG A CA 1
ATOM 2413 C C . ARG A 1 314 ? 11.136 -12.236 -7.710 1.00 76.75 314 ARG A C 1
ATOM 2415 O O . ARG A 1 314 ? 12.068 -12.038 -8.495 1.00 76.75 314 ARG A O 1
ATOM 2422 N N . SER A 1 315 ? 10.916 -13.413 -7.132 1.00 78.00 315 SER A N 1
ATOM 2423 C CA . SER A 1 315 ? 11.749 -14.600 -7.338 1.00 78.00 315 SER A CA 1
ATOM 2424 C C . SER A 1 315 ? 11.698 -15.101 -8.789 1.00 78.00 315 SER A C 1
ATOM 2426 O O . SER A 1 315 ? 12.754 -15.317 -9.391 1.00 78.00 315 SER A O 1
ATOM 2428 N N . ASP A 1 316 ? 10.511 -15.123 -9.399 1.00 71.50 316 ASP A N 1
ATOM 2429 C CA . ASP A 1 316 ? 10.296 -15.489 -10.800 1.00 71.50 316 ASP A CA 1
ATOM 2430 C C . ASP A 1 316 ? 10.977 -14.502 -11.749 1.00 71.50 316 ASP A C 1
ATOM 2432 O O . ASP A 1 316 ? 11.654 -14.899 -12.701 1.00 71.50 316 ASP A O 1
ATOM 2436 N N . SER A 1 317 ? 10.896 -13.199 -11.458 1.00 69.56 317 SER A N 1
ATOM 2437 C CA . SER A 1 317 ? 11.605 -12.182 -12.242 1.00 69.56 317 SER A CA 1
ATOM 2438 C C . SER A 1 317 ? 13.132 -12.306 -12.126 1.00 69.56 317 SER A C 1
ATOM 2440 O O . SER A 1 317 ? 13.857 -12.072 -13.097 1.00 69.56 317 SER A O 1
ATOM 2442 N N . GLY A 1 318 ? 13.635 -12.713 -10.955 1.00 70.94 318 GLY A N 1
ATOM 2443 C CA . GLY A 1 318 ? 15.051 -12.991 -10.724 1.00 70.94 318 GLY A CA 1
ATOM 2444 C C . GLY A 1 318 ? 15.523 -14.242 -11.467 1.00 70.94 318 GLY A C 1
ATOM 2445 O O . GLY A 1 318 ? 16.615 -14.242 -12.042 1.00 70.94 318 GLY A O 1
ATOM 2446 N N . PHE A 1 319 ? 14.690 -15.285 -11.514 1.00 65.19 319 PHE A N 1
ATOM 2447 C CA . PHE A 1 319 ? 14.947 -16.495 -12.289 1.00 65.19 319 PHE A CA 1
ATOM 2448 C C . PHE A 1 319 ? 14.958 -16.202 -13.794 1.00 65.19 319 PHE A C 1
ATOM 2450 O O . PHE A 1 319 ? 15.922 -16.562 -14.469 1.00 65.19 319 PHE A O 1
ATOM 2457 N N . ALA A 1 320 ? 13.968 -15.465 -14.306 1.00 65.75 320 ALA A N 1
ATOM 2458 C CA . ALA A 1 320 ? 13.900 -15.053 -15.709 1.00 65.75 320 ALA A CA 1
ATOM 2459 C C . ALA A 1 320 ? 15.140 -14.244 -16.133 1.00 65.75 320 ALA A C 1
ATOM 2461 O O . ALA A 1 320 ? 15.801 -14.604 -17.108 1.00 65.75 320 ALA A O 1
ATOM 2462 N N . LYS A 1 321 ? 15.543 -13.239 -15.339 1.00 67.19 321 LYS A N 1
ATOM 2463 C CA . LYS A 1 321 ? 16.789 -12.481 -15.569 1.00 67.19 321 LYS A CA 1
ATOM 2464 C C . LYS A 1 321 ? 18.027 -13.388 -15.579 1.00 67.19 321 LYS A C 1
ATOM 2466 O O . LYS A 1 321 ? 18.957 -13.155 -16.347 1.00 67.19 321 LYS A O 1
ATOM 2471 N N . LYS A 1 322 ? 18.078 -14.421 -14.730 1.00 67.38 322 LYS A N 1
ATOM 2472 C CA . LYS A 1 322 ? 19.210 -15.363 -14.664 1.00 67.38 322 LYS A CA 1
ATOM 2473 C C . LYS A 1 322 ? 19.261 -16.297 -15.877 1.00 67.38 322 LYS A C 1
ATOM 2475 O O . LYS A 1 322 ? 20.355 -16.565 -16.369 1.00 67.38 322 LYS A O 1
ATOM 2480 N N . VAL A 1 323 ? 18.109 -16.753 -16.367 1.00 66.94 323 VAL A N 1
ATOM 2481 C CA . VAL A 1 323 ? 17.994 -17.569 -17.587 1.00 66.94 323 VAL A CA 1
ATOM 2482 C C . VAL A 1 323 ? 18.381 -16.757 -18.823 1.00 66.94 323 VAL A C 1
ATOM 2484 O O . VAL A 1 323 ? 19.160 -17.234 -19.641 1.00 66.94 323 VAL A O 1
ATOM 2487 N N . GLU A 1 324 ? 17.929 -15.508 -18.925 1.00 56.75 324 GLU A N 1
ATOM 2488 C CA . GLU A 1 324 ? 18.297 -14.606 -20.022 1.00 56.75 324 GLU A CA 1
ATOM 2489 C C . GLU A 1 324 ? 19.802 -14.298 -20.020 1.00 56.75 324 GLU A C 1
ATOM 2491 O O . GLU A 1 324 ? 20.475 -14.407 -21.043 1.00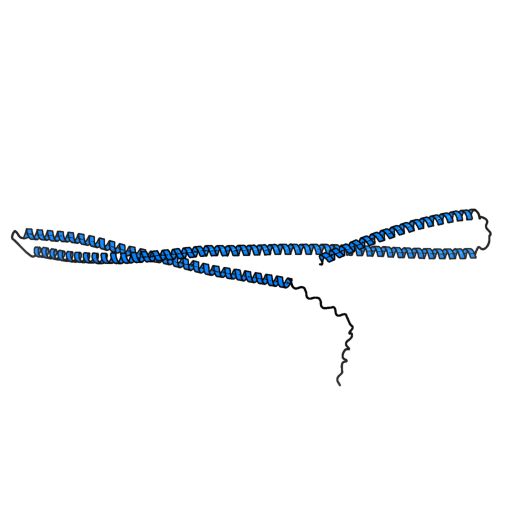 56.75 324 GLU A O 1
ATOM 2496 N N . ARG A 1 325 ? 20.383 -14.035 -18.842 1.00 58.38 325 ARG A N 1
ATOM 2497 C CA . ARG A 1 325 ? 21.833 -13.832 -18.700 1.00 58.38 325 ARG A CA 1
ATOM 2498 C C . ARG A 1 325 ? 22.642 -15.086 -19.052 1.00 58.38 325 ARG A C 1
ATOM 2500 O O . ARG A 1 325 ? 23.732 -14.959 -19.602 1.00 58.38 325 ARG A O 1
ATOM 2507 N N . ALA A 1 326 ? 22.114 -16.279 -18.767 1.00 60.53 326 ALA A N 1
ATOM 2508 C CA . ALA A 1 326 ? 22.724 -17.544 -19.173 1.00 60.53 326 ALA A CA 1
ATOM 2509 C C . ALA A 1 326 ? 22.637 -17.761 -20.696 1.00 60.53 326 ALA A C 1
ATOM 2511 O O . ALA A 1 326 ? 23.632 -18.149 -21.307 1.00 60.53 326 ALA A O 1
ATOM 2512 N N . ALA A 1 327 ? 21.505 -17.424 -21.321 1.00 58.38 327 ALA A N 1
ATOM 2513 C CA . ALA A 1 327 ? 21.311 -17.510 -22.769 1.00 58.38 327 ALA A CA 1
ATOM 2514 C C . ALA A 1 327 ? 22.237 -16.560 -23.553 1.00 58.38 327 ALA A C 1
ATOM 2516 O O . ALA A 1 327 ? 22.777 -16.951 -24.583 1.00 58.38 327 ALA A O 1
ATOM 2517 N N . VAL A 1 328 ? 22.497 -15.355 -23.035 1.00 57.91 328 VAL A N 1
ATOM 2518 C CA . VAL A 1 328 ? 23.445 -14.393 -23.634 1.00 57.91 328 VAL A CA 1
ATOM 2519 C C . VAL A 1 328 ? 24.914 -14.806 -23.415 1.00 57.91 328 VAL A C 1
ATOM 2521 O O . VAL A 1 328 ? 25.798 -14.374 -24.149 1.00 57.91 328 VAL A O 1
ATOM 2524 N N . SER A 1 329 ? 25.199 -15.669 -22.431 1.00 54.03 329 SER A N 1
ATOM 2525 C CA . SER A 1 329 ? 26.561 -16.127 -22.107 1.00 54.03 329 SER A CA 1
ATOM 2526 C C . SER A 1 329 ? 27.030 -17.374 -22.867 1.00 54.03 329 SER A C 1
ATOM 2528 O O . SER A 1 329 ? 28.187 -17.771 -22.717 1.00 54.03 329 SER A O 1
ATOM 2530 N N . HIS A 1 330 ? 26.174 -17.998 -23.683 1.00 46.28 330 HIS A N 1
ATOM 2531 C CA . HIS A 1 330 ? 26.594 -19.113 -24.526 1.00 46.28 330 HIS A CA 1
ATOM 2532 C C . HIS A 1 330 ? 27.296 -18.590 -25.790 1.00 46.28 330 HIS A C 1
ATOM 2534 O O . HIS A 1 330 ? 26.659 -17.909 -26.595 1.00 46.28 330 HIS A O 1
ATOM 2540 N N . PRO A 1 331 ? 28.595 -18.892 -25.998 1.00 53.06 331 PRO A N 1
ATOM 2541 C CA . PRO A 1 331 ? 29.248 -18.578 -27.260 1.00 53.06 331 PRO A CA 1
ATOM 2542 C C . PRO A 1 331 ? 28.548 -19.348 -28.391 1.00 53.06 331 PRO A C 1
ATOM 2544 O O . PRO A 1 331 ? 28.151 -20.501 -28.178 1.00 53.06 331 PRO A O 1
ATOM 2547 N N . PRO A 1 332 ? 28.379 -18.743 -29.582 1.00 56.72 332 PRO A N 1
ATOM 2548 C CA . PRO A 1 332 ? 27.786 -19.439 -30.714 1.00 56.72 332 PRO A CA 1
ATOM 2549 C C . PRO A 1 332 ? 28.590 -20.717 -31.003 1.00 56.72 332 PRO A C 1
ATOM 2551 O O . PRO A 1 332 ? 29.823 -20.692 -30.905 1.00 56.72 332 PRO A O 1
ATOM 2554 N N . PRO A 1 333 ? 27.926 -21.842 -31.330 1.00 58.62 333 PRO A N 1
ATOM 2555 C CA . PRO A 1 333 ? 28.636 -23.050 -31.716 1.00 58.62 333 PRO A CA 1
ATOM 2556 C C . PRO A 1 333 ? 29.557 -22.727 -32.903 1.00 58.62 333 PRO A C 1
ATOM 2558 O O . PRO A 1 333 ? 29.147 -21.978 -33.798 1.00 58.62 333 PRO A O 1
ATOM 2561 N N . PRO A 1 334 ? 30.801 -23.243 -32.917 1.00 59.50 334 PRO A N 1
ATOM 2562 C CA . PRO A 1 334 ? 31.724 -22.981 -34.010 1.00 59.50 334 PRO A CA 1
ATOM 2563 C C . PRO A 1 334 ? 31.089 -23.434 -35.333 1.00 59.50 334 PRO A C 1
AT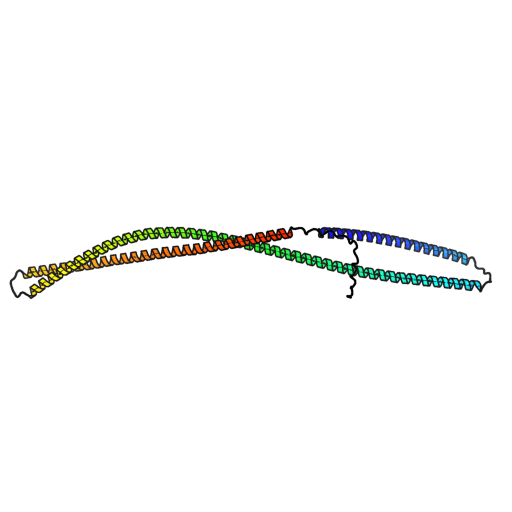OM 2565 O O . PRO A 1 334 ? 30.420 -24.475 -35.357 1.00 59.50 334 PRO A O 1
ATOM 2568 N N . PRO A 1 335 ? 31.270 -22.671 -36.426 1.00 58.50 335 PRO A N 1
ATOM 2569 C CA . PRO A 1 335 ? 30.732 -23.056 -37.720 1.00 58.50 335 PRO A CA 1
ATOM 2570 C C . PRO A 1 335 ? 31.283 -24.437 -38.107 1.00 58.50 335 PRO A C 1
ATOM 2572 O O . PRO A 1 335 ? 32.460 -24.718 -37.849 1.00 58.50 335 PRO A O 1
ATOM 2575 N N . PRO A 1 336 ? 30.455 -25.318 -38.699 1.00 59.56 336 PRO A N 1
ATOM 2576 C CA . PRO A 1 336 ? 30.930 -26.616 -39.152 1.00 59.56 336 PRO A CA 1
ATOM 2577 C C . PRO A 1 336 ? 32.072 -26.415 -40.161 1.00 59.56 336 PRO A C 1
ATOM 2579 O O . PRO A 1 336 ? 32.011 -25.482 -40.969 1.00 59.56 336 PRO A O 1
ATOM 2582 N N . PRO A 1 337 ? 33.124 -27.255 -40.124 1.00 49.50 337 PRO A N 1
ATOM 2583 C CA . PRO A 1 337 ? 34.231 -27.137 -41.059 1.00 49.50 337 PRO A CA 1
ATOM 2584 C C . PRO A 1 337 ? 33.693 -27.269 -42.482 1.00 49.50 337 PRO A C 1
ATOM 2586 O O . PRO A 1 337 ? 32.963 -28.213 -42.789 1.00 49.50 337 PRO A O 1
ATOM 2589 N N . ALA A 1 338 ? 34.055 -26.311 -43.336 1.00 51.06 338 ALA A N 1
ATOM 2590 C CA . ALA A 1 338 ? 33.774 -26.361 -44.759 1.00 51.06 338 ALA A CA 1
ATOM 2591 C C . ALA A 1 338 ? 34.375 -27.653 -45.324 1.00 51.06 338 ALA A C 1
ATOM 2593 O O . ALA A 1 338 ? 35.590 -27.777 -45.489 1.00 51.06 338 ALA A O 1
ATOM 2594 N N . THR A 1 339 ? 33.524 -28.643 -45.583 1.00 44.03 339 THR A N 1
ATOM 2595 C CA . THR A 1 339 ? 33.898 -29.773 -46.420 1.00 44.03 339 THR A CA 1
ATOM 2596 C C . THR A 1 339 ? 34.130 -29.215 -47.807 1.00 44.03 339 THR A C 1
ATOM 2598 O O . THR A 1 339 ? 33.195 -28.750 -48.461 1.00 44.03 339 THR A O 1
ATOM 2601 N N . ALA A 1 340 ? 35.400 -29.225 -48.198 1.00 41.81 340 ALA A N 1
ATOM 2602 C CA . ALA A 1 340 ? 35.841 -28.972 -49.548 1.00 41.81 340 ALA A CA 1
ATOM 2603 C C . ALA A 1 340 ? 34.955 -29.737 -50.534 1.00 41.81 340 ALA A C 1
ATOM 2605 O O . ALA A 1 340 ? 34.699 -30.934 -50.375 1.00 41.81 340 ALA A O 1
ATOM 2606 N N . GLU A 1 341 ? 34.512 -29.006 -51.548 1.00 47.12 341 GLU A N 1
ATOM 2607 C CA . GLU A 1 341 ? 34.035 -29.542 -52.806 1.00 47.12 341 GLU A CA 1
ATOM 2608 C C . GLU A 1 341 ? 34.990 -30.654 -53.259 1.00 47.12 341 GLU A C 1
ATOM 2610 O O . GLU A 1 341 ? 36.141 -30.413 -53.618 1.00 47.12 341 GLU A O 1
ATOM 2615 N N . SER A 1 342 ? 34.518 -31.897 -53.218 1.00 42.28 342 SER A N 1
ATOM 2616 C CA . SER A 1 342 ? 35.076 -32.955 -54.045 1.00 42.28 342 SER A CA 1
ATOM 2617 C C . SER A 1 342 ? 33.935 -33.526 -54.865 1.00 42.28 342 SER A C 1
ATOM 2619 O O . SER A 1 342 ? 32.884 -33.904 -54.355 1.00 42.28 342 SER A O 1
ATOM 2621 N N . SER A 1 343 ? 34.162 -33.423 -56.167 1.00 50.88 343 SER A N 1
ATOM 2622 C CA . SER A 1 343 ? 33.367 -33.871 -57.294 1.00 50.88 343 SER A CA 1
ATOM 2623 C C . SER A 1 343 ? 32.458 -35.067 -57.022 1.00 50.88 343 SER A C 1
ATOM 2625 O O . SER A 1 343 ? 32.946 -36.166 -56.772 1.00 50.88 343 SER A O 1
ATOM 2627 N N . ASP A 1 344 ? 31.166 -34.883 -57.262 1.00 43.59 344 ASP A N 1
ATOM 2628 C CA . ASP A 1 344 ? 30.343 -35.955 -57.805 1.00 43.59 344 ASP A CA 1
ATOM 2629 C C . ASP A 1 344 ? 29.314 -35.353 -58.761 1.00 43.59 344 ASP A C 1
ATOM 2631 O O . ASP A 1 344 ? 28.382 -34.644 -58.383 1.00 43.59 344 ASP A O 1
ATOM 2635 N N . GLY A 1 345 ? 29.505 -35.627 -60.042 1.00 40.97 345 GLY A N 1
ATOM 2636 C CA . GLY A 1 345 ? 28.477 -35.487 -61.058 1.00 40.97 345 GLY A CA 1
ATOM 2637 C C . GLY A 1 345 ? 28.604 -36.645 -62.044 1.00 40.97 345 GLY A C 1
ATOM 2638 O O . GLY A 1 345 ? 29.657 -37.276 -62.102 1.00 40.97 345 GLY A O 1
ATOM 2639 N N . PRO A 1 346 ? 27.604 -36.900 -62.899 1.00 51.81 346 PRO A N 1
ATOM 2640 C CA . PRO A 1 346 ? 26.165 -36.816 -62.697 1.00 51.81 346 PRO A CA 1
ATOM 2641 C C . PRO A 1 346 ? 25.558 -38.219 -62.471 1.00 51.81 346 PRO A C 1
ATOM 2643 O O . PRO A 1 346 ? 26.027 -39.228 -62.997 1.00 51.81 346 PRO A O 1
ATOM 2646 N N . VAL A 1 347 ? 24.448 -38.278 -61.736 1.00 60.44 347 VAL A N 1
ATOM 2647 C CA . VAL A 1 347 ? 23.621 -39.487 -61.582 1.00 60.44 347 VAL A CA 1
ATOM 2648 C C . VAL A 1 347 ? 23.049 -39.905 -62.950 1.00 60.44 347 VAL A C 1
ATOM 2650 O O . VAL A 1 347 ? 22.423 -39.074 -63.614 1.00 60.44 347 VAL A O 1
ATOM 2653 N N . PRO A 1 348 ? 23.197 -41.167 -63.403 1.00 56.56 348 PRO A N 1
ATOM 2654 C CA . PRO A 1 348 ? 22.569 -41.611 -64.638 1.00 56.56 348 PRO A CA 1
ATOM 2655 C C . PRO A 1 348 ? 21.063 -41.817 -64.420 1.00 56.56 348 PRO A C 1
ATOM 2657 O O . PRO A 1 348 ? 20.634 -42.543 -63.524 1.00 56.56 348 PRO A O 1
ATOM 2660 N N . LEU A 1 349 ? 20.250 -41.189 -65.271 1.00 61.69 349 LEU A N 1
ATOM 2661 C CA . LEU A 1 349 ? 18.800 -41.387 -65.310 1.00 61.69 349 LEU A CA 1
ATOM 2662 C C . LEU A 1 349 ? 18.453 -42.853 -65.648 1.00 61.69 349 LEU A C 1
ATOM 2664 O O . LEU A 1 349 ? 19.046 -43.425 -66.570 1.00 61.69 349 LEU A O 1
ATOM 2668 N N . PRO A 1 350 ? 17.459 -43.469 -64.981 1.00 62.09 350 PRO A N 1
ATOM 2669 C CA . PRO A 1 350 ? 17.000 -44.805 -65.337 1.00 62.09 350 PRO A CA 1
ATOM 2670 C C . PRO A 1 350 ? 16.262 -44.785 -66.684 1.00 62.09 350 PRO A C 1
ATOM 2672 O O . PRO A 1 350 ? 15.351 -43.989 -66.914 1.00 62.09 350 PRO A O 1
ATOM 2675 N N . ARG A 1 351 ? 16.652 -45.693 -67.589 1.00 60.72 351 ARG A N 1
ATOM 2676 C CA . ARG A 1 351 ? 15.961 -45.923 -68.867 1.00 60.72 351 ARG A CA 1
ATOM 2677 C C . ARG A 1 351 ? 14.543 -46.465 -68.627 1.00 60.72 351 ARG A C 1
ATOM 2679 O O . ARG A 1 351 ? 14.373 -47.339 -67.777 1.00 60.72 351 ARG A O 1
ATOM 2686 N N . PRO A 1 352 ? 13.540 -46.053 -69.422 1.00 60.41 352 PRO A N 1
ATOM 2687 C CA . PRO A 1 352 ? 12.205 -46.626 -69.344 1.00 60.41 352 PRO A CA 1
ATOM 2688 C C . PRO A 1 352 ? 12.200 -48.015 -69.996 1.00 60.41 352 PRO A C 1
ATOM 2690 O O . PRO A 1 352 ? 12.363 -48.146 -71.211 1.00 60.41 352 PRO A O 1
ATOM 2693 N N . THR A 1 353 ? 11.994 -49.070 -69.207 1.00 63.12 353 THR A N 1
ATOM 2694 C CA . THR A 1 353 ? 11.678 -50.395 -69.748 1.00 63.12 353 THR A CA 1
ATOM 2695 C C . THR A 1 353 ? 10.208 -50.429 -70.157 1.00 63.12 353 THR A C 1
ATOM 2697 O O . THR A 1 353 ? 9.274 -50.359 -69.358 1.00 63.12 353 THR A O 1
ATOM 2700 N N . ARG A 1 354 ? 10.009 -50.487 -71.472 1.00 54.84 354 ARG A N 1
ATOM 2701 C CA . ARG A 1 354 ? 8.724 -50.677 -72.137 1.00 54.84 354 ARG A CA 1
ATOM 2702 C C . ARG A 1 354 ? 8.259 -52.113 -71.871 1.00 54.84 354 ARG A C 1
ATOM 2704 O O . ARG A 1 354 ? 8.986 -53.053 -72.171 1.00 54.84 354 ARG A O 1
ATOM 2711 N N . LYS A 1 355 ? 7.052 -52.278 -71.323 1.00 53.50 355 LYS A N 1
ATOM 2712 C CA . LYS A 1 355 ? 6.372 -53.579 -71.233 1.00 53.50 355 LYS A CA 1
ATOM 2713 C C . LYS A 1 355 ? 6.220 -54.185 -72.635 1.00 53.50 355 LYS A C 1
ATOM 2715 O O . LYS A 1 355 ? 5.540 -53.574 -73.464 1.00 53.50 355 LYS A O 1
ATOM 2720 N N . ARG A 1 356 ? 6.771 -55.378 -72.854 1.00 46.34 356 ARG A N 1
ATOM 2721 C CA . ARG A 1 356 ? 6.083 -56.561 -73.402 1.00 46.34 356 ARG A CA 1
ATOM 2722 C C . ARG A 1 356 ? 7.003 -57.769 -73.402 1.00 46.34 356 ARG A C 1
ATOM 2724 O O . ARG A 1 356 ? 8.157 -57.605 -73.845 1.00 46.34 356 ARG A O 1
#

Foldseek 3Di:
DVVVVVVVVVVVVVVVVVVVVVVVVVVVVVVVVVVVVVVVVVVVVVVVVVVVVVVVVVDDDDDDDDPPVVVVVVVVVVVVVVVVVVVVVVVVVVVVVVVVVVVVVVVVVVVVVVVVVVVVVVVVVVVVVVVVVVVVVVVVVVVVVVVLVVVLVVLVVVLVVLVVVLVVLVVVLVVLVVVLVVLVVVLVVLLVVLVVVLVVLVVVLVVLVVVLVVLVVVLCVLVVVVVVDDDDDPDVVVVSVVVSVVSVVVNVVSVVVSVVSVVSSVVSVVVNVVSVVVNVVSVVVSVVSVVVSVVSVVVSVVSVVVSVVSVVVVVVVVVVVVVVVVVVPDDPDPPDPPDDDDDDDDDDDDDDDDDD

Solvent-accessible surface area (backbone atoms only — not comparable to full-atom values): 19650 Å² total; per-residue (Å²): 107,70,72,56,51,52,54,50,51,51,52,52,50,53,51,52,51,57,49,51,54,51,51,52,51,51,53,51,52,50,51,50,49,50,51,53,50,51,52,51,49,52,49,51,50,50,50,53,48,53,52,49,51,54,52,54,72,72,59,85,76,87,83,87,88,66,81,69,64,54,54,53,52,50,49,52,50,49,53,50,51,48,53,50,49,53,49,52,51,52,50,52,50,51,49,49,51,52,51,51,50,52,50,50,54,50,51,51,52,50,51,53,52,50,52,52,49,52,52,48,53,50,52,50,53,52,50,54,49,51,51,51,51,51,51,53,51,51,51,51,52,51,52,54,51,49,52,53,48,51,54,49,54,50,52,52,52,52,48,52,56,50,50,53,53,50,51,52,50,49,54,50,45,52,52,49,52,52,50,45,52,54,50,49,53,52,45,51,52,50,44,55,49,44,51,51,53,33,52,48,34,49,51,50,33,50,54,37,50,51,51,44,51,53,47,49,51,52,51,52,52,52,55,52,51,62,73,71,59,87,84,87,75,96,70,56,68,66,52,56,56,50,52,51,49,50,53,50,53,51,40,53,54,40,51,54,50,34,54,52,33,50,53,52,34,51,51,40,49,53,50,48,54,50,52,52,50,52,56,52,48,50,52,49,54,54,51,54,49,52,52,50,53,51,54,52,50,54,49,52,53,51,52,50,52,54,49,52,54,50,49,50,54,49,51,52,52,52,49,52,55,50,52,51,54,51,62,73,65,56,76,78,78,76,78,78,79,82,76,73,92,70,91,84,81,77,87,80,80,83,78,86,81,77,92,127

Nearest PDB structures (foldseek):
  6ewy-assembly1_A  TM=6.387E-01  e=2.195E-02  Mycobacterium tuberculosis H37Rv
  8i4v-assembly1_A  TM=6.022E-01  e=6.777E-02  Saccharomyces cerevisiae S288C
  5nnv-assembly2_B  TM=3.729E-01  e=2.478E-01  Bacillus subtilis subsp. subtilis str. 168
  3ja6-assembly1_I  TM=3.361E-01  e=5.456E-01  Escherichia coli
  7p3r-assembly1_C  TM=3.201E-01  e=1.135E+00  Vibrio cholerae O1 biovar El Tor str. N16961

Mean predicted aligned error: 20.06 Å

Secondary structure (DSSP, 8-state):
-HHHHHHHHHHHHHHHHHHHHHHHHHHHHHHHHHHHHHHHHHHHHHHHHHHHHHHHHT--------TTHHHHHHHHHHHHHHHHHHHHHHHHHHHHHHHHHHHHHHHHHHHHHHHHHHHHHHHHHHHHHHHHHHHHHHHHHHHHHHHHHHHHHHHHHHHHHHHHHHHHHHHHHHHHHHHHHHHHHHHHHHHHHHHHHHHHHHHHHHHHHHHHHHHHHHHHHHHHHHHH-----TTSHHHHHHHHHHHHHHHHHHHHHHHHHHHHHHHHHHHHHHHHHHHHHHHHHHHHHHHHHHHHHHHHHHHHHHHHHHHHHHHHHHHHHHHHHHHHTSPPPPPPP--------PPPPPP-----